Protein AF-A0A961WF59-F1 (afdb_monomer_lite)

Radius of gyration: 34.44 Å; chains: 1; bounding box: 57×63×125 Å

pLDDT: mean 72.58, std 18.75, range [38.38, 97.31]

Sequence (242 aa):
MARAVLQHRRPWLDIMLGLGAYVLVGSALLTAIASVTEYSADSAMRVVDRFDRVGTDEAAVLSEIPRAFRGMESDDVAVPAGVESSAFEHARSAPMMVGRLTAEQITELKDEVSERVVTDDASPWHAGERKTYKTMCVRLCDGAYFPISFGTSREHFAKDEAVCAARCASPARLFVFPNPGGTPDLMRDRSGHAYLALPTAYQFRKGSVAGCSCQAQPWESASRDRHRLYALEESAAAGRPV

Secondary structure (DSSP, 8-state):
------SS--HHHHHHHHHHHHHHHHHHHHHHHHHHHHHHHHHHHHHHHHHTT--S-HHHHHHHS-GGGTT--TT-----S---THHHHTTSSS--------HHHHHHHHHHHHHHHTTSSSS-TT-SSS-EEEEEEEETTT--EEEEEEEE-GGGHHHHHHHHHHHBSS-EEEEEEEETT--GGG-EETT--BGGGSTTTTGGGT-PPTT--BPPPTTSHHHHHHHHHHHHHHHHHTT---

Foldseek 3Di:
DDDDPPDPPPPPVVVVVVVVVVVVVVVVVVVVVVVVVVVVVVVVVVVVVVVVPPDPDPVVVVVPPPPVPPDPDPPPPPDDPDDDCPVVVVVVPPPPVPDPQDPVSVVVVVVVVCVVVVVVPPQQPPPDDDFFKWKWKAFQPQRDIDTQDPGHDPVCQVVSQVVSCVFWPGDIFIWMDTPPPDDLQQTAGRVGHGSVPRPNHPRVVVHDDPSGDGHDDCPDPVNVVVVVVVVVVVCVVVVHDD

Structure (mmCIF, N/CA/C/O backbone):
data_AF-A0A961WF59-F1
#
_entry.id   AF-A0A961WF59-F1
#
loop_
_atom_site.group_PDB
_atom_site.id
_atom_site.type_symbol
_atom_site.label_atom_id
_atom_site.label_alt_id
_atom_site.label_comp_id
_atom_site.label_asym_id
_atom_site.label_entity_id
_atom_site.label_seq_id
_atom_site.pdbx_PDB_ins_code
_atom_site.Cartn_x
_atom_site.Cartn_y
_atom_site.Cartn_z
_atom_site.occupancy
_atom_site.B_iso_or_equiv
_atom_site.auth_seq_id
_atom_site.auth_comp_id
_atom_site.auth_asym_id
_atom_site.auth_atom_id
_atom_site.pdbx_PDB_model_num
ATOM 1 N N . MET A 1 1 ? 34.563 -37.766 80.419 1.00 48.16 1 MET A N 1
ATOM 2 C CA . MET A 1 1 ? 35.078 -38.649 79.353 1.00 48.16 1 MET A CA 1
ATOM 3 C C . MET A 1 1 ? 34.022 -38.786 78.267 1.00 48.16 1 MET A C 1
ATOM 5 O O . MET A 1 1 ? 32.884 -39.082 78.590 1.00 48.16 1 MET A O 1
ATOM 9 N N . ALA A 1 2 ? 34.439 -38.530 77.023 1.00 53.00 2 ALA A N 1
ATOM 10 C CA . ALA A 1 2 ? 33.852 -38.968 75.754 1.00 53.00 2 ALA A CA 1
ATOM 11 C C . ALA A 1 2 ? 32.351 -38.726 75.494 1.00 53.00 2 ALA A C 1
ATOM 13 O O . ALA A 1 2 ? 31.525 -39.593 75.759 1.00 53.00 2 ALA A O 1
ATOM 14 N N . ARG A 1 3 ? 32.026 -37.616 74.818 1.00 52.81 3 ARG A N 1
ATOM 15 C CA . ARG A 1 3 ? 31.111 -37.582 73.655 1.00 52.81 3 ARG A CA 1
ATOM 16 C C . ARG A 1 3 ? 31.053 -36.164 73.076 1.00 52.81 3 ARG A C 1
ATOM 18 O O . ARG A 1 3 ? 31.126 -35.205 73.827 1.00 52.81 3 ARG A O 1
ATOM 25 N N . ALA A 1 4 ? 30.888 -36.086 71.754 1.00 51.84 4 ALA A N 1
ATOM 26 C CA . ALA A 1 4 ? 30.662 -34.887 70.932 1.00 51.84 4 ALA A CA 1
ATOM 27 C C . ALA A 1 4 ? 31.899 -34.165 70.345 1.00 51.84 4 ALA A C 1
ATOM 29 O O . ALA A 1 4 ? 32.115 -32.986 70.584 1.00 51.84 4 ALA A O 1
ATOM 30 N N . VAL A 1 5 ? 32.668 -34.850 69.482 1.00 56.88 5 VAL A N 1
ATOM 31 C CA . VAL A 1 5 ? 33.578 -34.192 68.507 1.00 56.88 5 VAL A CA 1
ATOM 32 C C . VAL A 1 5 ? 33.423 -34.802 67.099 1.00 56.88 5 VAL A C 1
ATOM 34 O O . VAL A 1 5 ? 34.398 -35.057 66.407 1.00 56.88 5 VAL A O 1
ATOM 37 N N . LEU A 1 6 ? 32.199 -35.098 66.643 1.00 55.28 6 LEU A N 1
ATOM 38 C CA . LEU A 1 6 ? 31.981 -35.683 65.303 1.00 55.28 6 LEU A CA 1
ATOM 39 C C . LEU A 1 6 ? 30.707 -35.167 64.613 1.00 55.28 6 LEU A C 1
ATOM 41 O O . LEU A 1 6 ? 29.858 -35.963 64.226 1.00 55.28 6 LEU A O 1
ATOM 45 N N . GLN A 1 7 ? 30.548 -33.848 64.437 1.00 58.06 7 GLN A N 1
ATOM 46 C CA . GLN A 1 7 ? 29.356 -33.314 63.747 1.00 58.06 7 GLN A CA 1
ATOM 47 C C . GLN A 1 7 ? 29.577 -32.223 62.684 1.00 58.06 7 GLN A C 1
ATOM 49 O O . GLN A 1 7 ? 28.597 -31.723 62.151 1.00 58.06 7 GLN A O 1
ATOM 54 N N . HIS A 1 8 ? 30.813 -31.911 62.264 1.00 52.34 8 HIS A N 1
ATOM 55 C CA . HIS A 1 8 ? 31.038 -30.835 61.272 1.00 52.34 8 HIS A CA 1
ATOM 56 C C . HIS A 1 8 ? 31.836 -31.187 60.001 1.00 52.34 8 HIS A C 1
ATOM 58 O O . HIS A 1 8 ? 32.290 -30.293 59.295 1.00 52.34 8 HIS A O 1
ATOM 64 N N . ARG A 1 9 ? 31.970 -32.465 59.620 1.00 54.97 9 ARG A N 1
ATOM 65 C CA . ARG A 1 9 ? 32.707 -32.864 58.395 1.00 54.97 9 ARG A CA 1
ATOM 66 C C . ARG A 1 9 ? 31.834 -33.380 57.242 1.00 54.97 9 ARG A C 1
ATOM 68 O O . ARG A 1 9 ? 32.168 -34.400 56.650 1.00 54.97 9 ARG A O 1
ATOM 75 N N . ARG A 1 10 ? 30.719 -32.718 56.913 1.00 57.34 10 ARG A N 1
ATOM 76 C CA . ARG A 1 10 ? 29.869 -33.121 55.768 1.00 57.34 10 ARG A CA 1
ATOM 77 C C . ARG A 1 10 ? 29.393 -32.052 54.757 1.00 57.34 10 ARG A C 1
ATOM 79 O O . ARG A 1 10 ? 28.626 -32.444 53.900 1.00 57.34 10 ARG A O 1
ATOM 86 N N . PRO A 1 11 ? 29.833 -30.774 54.723 1.00 56.69 11 PRO A N 1
ATOM 87 C CA . PRO A 1 11 ? 29.337 -29.866 53.674 1.00 56.69 11 PRO A CA 1
ATOM 88 C C . PRO A 1 11 ? 30.131 -29.904 52.351 1.00 56.69 11 PRO A C 1
ATOM 90 O O . PRO A 1 11 ? 29.632 -29.453 51.330 1.00 56.69 11 PRO A O 1
ATOM 93 N N . TRP A 1 12 ? 31.361 -30.435 52.333 1.00 56.16 12 TRP A N 1
ATOM 94 C CA . TRP A 1 12 ? 32.230 -30.356 51.142 1.00 56.16 12 TRP A CA 1
ATOM 95 C C . TRP A 1 12 ? 32.007 -31.474 50.111 1.00 56.16 12 TRP A C 1
ATOM 97 O O . TRP A 1 12 ? 32.248 -31.260 48.926 1.00 56.16 12 TRP A O 1
ATOM 107 N N . LEU A 1 13 ? 31.527 -32.649 50.533 1.00 57.19 13 LEU A N 1
ATOM 108 C CA . LEU A 1 13 ? 31.244 -33.765 49.618 1.00 57.19 13 LEU A CA 1
ATOM 109 C C . LEU A 1 13 ? 29.988 -33.515 48.771 1.00 57.19 13 LEU A C 1
ATOM 111 O O . LEU A 1 13 ? 29.995 -33.827 47.584 1.00 57.19 13 LEU A O 1
ATOM 115 N N . ASP A 1 14 ? 28.967 -32.871 49.338 1.00 57.31 14 ASP A N 1
ATOM 116 C CA . ASP A 1 14 ? 27.725 -32.563 48.617 1.00 57.31 14 ASP A CA 1
ATOM 117 C C . ASP A 1 14 ? 27.931 -31.461 47.559 1.00 57.31 14 ASP A C 1
ATOM 119 O O . ASP A 1 14 ? 27.364 -31.525 46.469 1.00 57.31 14 ASP A O 1
ATOM 123 N N . ILE A 1 15 ? 28.824 -30.497 47.821 1.00 60.03 15 ILE A N 1
ATOM 124 C CA . ILE A 1 15 ? 29.196 -29.454 46.849 1.00 60.03 15 ILE A CA 1
ATOM 125 C C . ILE A 1 15 ? 30.019 -30.044 45.689 1.00 60.03 15 ILE A C 1
ATOM 127 O O . ILE A 1 15 ? 29.808 -29.678 44.532 1.00 60.03 15 ILE A O 1
ATOM 131 N N . MET A 1 16 ? 30.915 -30.999 45.967 1.00 57.72 16 MET A N 1
ATOM 132 C CA . MET A 1 16 ? 31.712 -31.662 44.924 1.00 57.72 16 MET A CA 1
ATOM 133 C C . MET A 1 16 ? 30.879 -32.610 44.049 1.00 57.72 16 MET A C 1
ATOM 135 O O . MET A 1 16 ? 31.136 -32.718 42.850 1.00 57.72 16 MET A O 1
ATOM 139 N N . LEU A 1 17 ? 29.839 -33.242 44.601 1.00 58.72 17 LEU A N 1
ATOM 140 C CA . LEU A 1 17 ? 28.903 -34.066 43.827 1.00 58.72 17 LEU A CA 1
ATOM 141 C C . LEU A 1 17 ? 27.988 -33.223 42.919 1.00 58.72 17 LEU A C 1
ATOM 143 O O . LEU A 1 17 ? 27.708 -33.629 41.791 1.00 58.72 17 LEU A O 1
ATOM 147 N N . GLY A 1 18 ? 27.581 -32.025 43.355 1.00 55.44 18 GLY A N 1
ATOM 148 C CA . GLY A 1 18 ? 26.753 -31.116 42.551 1.00 55.44 18 GLY A CA 1
ATOM 149 C C . GLY A 1 18 ? 27.461 -30.552 41.310 1.00 55.44 18 GLY A C 1
ATOM 150 O O . GLY A 1 18 ? 26.855 -30.457 40.242 1.00 55.44 18 GLY A O 1
ATOM 151 N N . LEU A 1 19 ? 28.757 -30.234 41.416 1.00 58.78 19 LEU A N 1
ATOM 152 C CA . LEU A 1 19 ? 29.551 -29.742 40.280 1.00 58.78 19 LEU A CA 1
ATOM 153 C C . LEU A 1 19 ? 29.836 -30.838 39.240 1.00 58.78 19 LEU A C 1
ATOM 155 O O . LEU A 1 19 ? 29.798 -30.563 38.041 1.00 58.78 19 LEU A O 1
ATOM 159 N N . GLY A 1 20 ? 30.045 -32.088 39.671 1.00 56.91 20 GLY A N 1
ATOM 160 C CA . GLY A 1 20 ? 30.229 -33.224 38.758 1.00 56.91 20 GLY A CA 1
ATOM 161 C C . GLY A 1 20 ? 29.002 -33.502 37.879 1.00 56.91 20 GLY A C 1
ATOM 162 O O . GLY A 1 20 ? 29.143 -33.794 36.692 1.00 56.91 20 GLY A O 1
ATOM 163 N N . ALA A 1 21 ? 27.793 -33.337 38.426 1.00 57.69 21 ALA A N 1
ATOM 164 C CA . ALA A 1 21 ? 26.551 -33.499 37.668 1.00 57.69 21 ALA A CA 1
ATOM 165 C C . ALA A 1 21 ? 26.354 -32.398 36.607 1.00 57.69 21 ALA A C 1
ATOM 167 O O . ALA A 1 21 ? 25.911 -32.689 35.496 1.00 57.69 21 ALA A O 1
ATOM 168 N N . TYR A 1 22 ? 26.737 -31.151 36.904 1.00 53.22 22 TYR A N 1
ATOM 169 C CA . TYR A 1 22 ? 26.623 -30.033 35.956 1.00 53.22 22 TYR A CA 1
ATOM 170 C C . TYR A 1 22 ? 27.544 -30.189 34.734 1.00 53.22 22 TYR A C 1
ATOM 172 O O . TYR A 1 22 ? 27.141 -29.869 33.615 1.00 53.22 22 TYR A O 1
ATOM 180 N N . VAL A 1 23 ? 28.750 -30.740 34.920 1.00 59.72 23 VAL A N 1
ATOM 181 C CA . VAL A 1 23 ? 29.690 -31.015 33.817 1.00 59.72 23 VAL A CA 1
ATOM 182 C C . VAL A 1 23 ? 29.177 -32.141 32.907 1.00 59.72 23 VAL A C 1
ATOM 184 O O . VAL A 1 23 ? 29.307 -32.052 31.685 1.00 59.72 23 VAL A O 1
ATOM 187 N N . LEU A 1 24 ? 28.532 -33.169 33.469 1.00 57.59 24 LEU A N 1
ATOM 188 C CA . LEU A 1 24 ? 27.977 -34.280 32.686 1.00 57.59 24 LEU A CA 1
ATOM 189 C C . LEU A 1 24 ? 26.743 -33.871 31.865 1.00 57.59 24 LEU A C 1
ATOM 191 O O . LEU A 1 24 ? 26.632 -34.261 30.703 1.00 57.59 24 LEU A O 1
ATOM 195 N N . VAL A 1 25 ? 25.852 -33.038 32.415 1.00 60.25 25 VAL A N 1
ATOM 196 C CA . VAL A 1 25 ? 24.680 -32.530 31.675 1.00 60.25 25 VAL A CA 1
ATOM 197 C C . VAL A 1 25 ? 25.094 -31.529 30.586 1.00 60.25 25 VAL A C 1
ATOM 199 O O . VAL A 1 25 ? 24.549 -31.566 29.483 1.00 60.25 25 VAL A O 1
ATOM 202 N N . GLY A 1 26 ? 26.105 -30.688 30.844 1.00 61.56 26 GLY A N 1
ATOM 203 C CA . GLY A 1 26 ? 26.644 -29.753 29.848 1.00 61.56 26 GLY A CA 1
ATOM 204 C C . GLY A 1 26 ? 27.285 -30.448 28.640 1.00 61.56 26 GLY A C 1
ATOM 205 O O . GLY A 1 26 ? 27.057 -30.034 27.504 1.00 61.56 26 GLY A O 1
ATOM 206 N N . SER A 1 27 ? 28.022 -31.542 28.864 1.00 62.41 27 SER A N 1
ATOM 207 C CA . SER A 1 27 ? 28.623 -32.344 27.786 1.00 62.41 27 SER A CA 1
ATOM 208 C C . SER A 1 27 ? 27.565 -33.034 26.912 1.00 62.41 27 SER A C 1
ATOM 210 O O . SER A 1 27 ? 27.651 -33.005 25.682 1.00 62.41 27 SER A O 1
ATOM 212 N N . ALA A 1 28 ? 26.505 -33.578 27.520 1.00 59.25 28 ALA A N 1
ATOM 213 C CA . ALA A 1 28 ? 25.407 -34.203 26.780 1.00 59.25 28 ALA A CA 1
ATOM 214 C C . ALA A 1 28 ? 24.633 -33.194 25.911 1.00 59.25 28 ALA A C 1
ATOM 216 O O . ALA A 1 28 ? 24.286 -33.506 24.772 1.00 59.25 28 ALA A O 1
ATOM 217 N N . LEU A 1 29 ? 24.416 -31.968 26.406 1.00 60.91 29 LEU A N 1
ATOM 218 C CA . LEU A 1 29 ? 23.745 -30.910 25.647 1.00 60.91 29 LEU A CA 1
ATOM 219 C C . LEU A 1 29 ? 24.611 -30.395 24.486 1.00 60.91 29 LEU A C 1
ATOM 221 O O . LEU A 1 29 ? 24.098 -30.187 23.390 1.00 60.91 29 LEU A O 1
ATOM 225 N N . LEU A 1 30 ? 25.926 -30.255 24.685 1.00 59.12 30 LEU A N 1
ATOM 226 C CA . LEU A 1 30 ? 26.861 -29.888 23.613 1.00 59.12 30 LEU A CA 1
ATOM 227 C C . LEU A 1 30 ? 26.952 -30.971 22.526 1.00 59.12 30 LEU A C 1
ATOM 229 O O . LEU A 1 30 ? 26.978 -30.639 21.343 1.00 59.12 30 LEU A O 1
ATOM 233 N N . THR A 1 31 ? 26.913 -32.252 22.902 1.00 60.41 31 THR A N 1
ATOM 234 C CA . THR A 1 31 ? 26.913 -33.369 21.937 1.00 60.41 31 THR A CA 1
ATOM 235 C C . THR A 1 31 ? 25.589 -33.448 21.160 1.00 60.41 31 THR A C 1
ATOM 237 O O . THR A 1 31 ? 25.588 -33.746 19.969 1.00 60.41 31 THR A O 1
ATOM 240 N N . ALA A 1 32 ? 24.459 -33.117 21.798 1.00 56.47 32 ALA A N 1
ATOM 241 C CA . ALA A 1 32 ? 23.153 -33.045 21.138 1.00 56.47 32 ALA A CA 1
ATOM 242 C C . ALA A 1 32 ? 23.015 -31.831 20.198 1.00 56.47 32 ALA A C 1
ATOM 244 O O . ALA A 1 32 ? 22.360 -31.927 19.166 1.00 56.47 32 ALA A O 1
ATOM 245 N N . ILE A 1 33 ? 23.637 -30.692 20.517 1.00 57.53 33 ILE A N 1
ATOM 246 C CA . ILE A 1 33 ? 23.652 -29.527 19.617 1.00 57.53 33 ILE A CA 1
ATOM 247 C C . ILE A 1 33 ? 24.562 -29.794 18.404 1.00 57.53 33 ILE A C 1
ATOM 249 O O . ILE A 1 33 ? 24.186 -29.440 17.287 1.00 57.53 33 ILE A O 1
ATOM 253 N N . ALA A 1 34 ? 25.700 -30.478 18.589 1.00 56.56 34 ALA A N 1
ATOM 254 C CA . ALA A 1 34 ? 26.594 -30.855 17.489 1.00 56.56 34 ALA A CA 1
ATOM 255 C C . ALA A 1 34 ? 25.919 -31.795 16.467 1.00 56.56 34 ALA A C 1
ATOM 257 O O . ALA A 1 34 ? 26.035 -31.571 15.260 1.00 56.56 34 ALA A O 1
ATOM 258 N N . SER A 1 35 ? 25.126 -32.773 16.926 1.00 56.22 35 SER A N 1
ATOM 259 C CA . SER A 1 35 ? 24.412 -33.691 16.024 1.00 56.22 35 SER A CA 1
ATOM 260 C C . SER A 1 35 ? 23.276 -33.021 15.238 1.00 56.22 35 SER A C 1
ATOM 262 O O . SER A 1 35 ? 22.999 -33.421 14.108 1.00 56.22 35 SER A O 1
ATOM 264 N N . VAL A 1 36 ? 22.655 -31.961 15.771 1.00 53.34 36 VAL A N 1
ATOM 265 C CA . VAL A 1 36 ? 21.640 -31.175 15.042 1.00 53.34 36 VAL A CA 1
ATOM 266 C C . VAL A 1 36 ? 22.281 -30.280 13.971 1.00 53.34 36 VAL A C 1
ATOM 268 O O . VAL A 1 36 ? 21.692 -30.091 12.906 1.00 53.34 36 VAL A O 1
ATOM 271 N N . THR A 1 37 ? 23.501 -29.773 14.190 1.00 51.22 37 THR A N 1
ATOM 272 C CA . THR A 1 37 ? 24.227 -29.000 13.164 1.00 51.22 37 THR A CA 1
ATOM 273 C C . THR A 1 37 ? 24.809 -29.872 12.047 1.00 51.22 37 THR A C 1
ATOM 275 O O . THR A 1 37 ? 24.770 -29.461 10.888 1.00 51.22 37 THR A O 1
ATOM 278 N N . GLU A 1 38 ? 25.265 -31.094 12.345 1.00 50.53 38 GLU A N 1
ATOM 279 C CA . GLU A 1 38 ? 25.746 -32.040 11.321 1.00 50.53 38 GLU A CA 1
ATOM 280 C C . GLU A 1 38 ? 24.606 -32.646 10.482 1.00 50.53 38 GLU A C 1
ATOM 282 O O . GLU A 1 38 ? 24.792 -32.898 9.291 1.00 50.53 38 GLU A O 1
ATOM 287 N N . TYR A 1 39 ? 23.392 -32.774 11.034 1.00 44.34 39 TYR A N 1
ATOM 288 C CA . TYR A 1 39 ? 22.209 -33.230 10.285 1.00 44.34 39 TYR A CA 1
ATOM 289 C C . TYR A 1 39 ? 2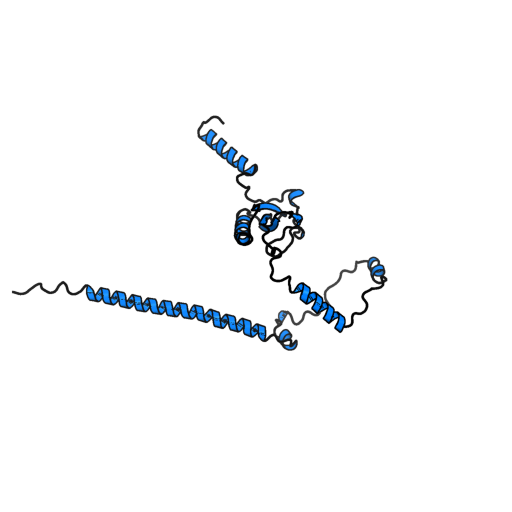1.781 -32.262 9.159 1.00 44.34 39 TYR A C 1
ATOM 291 O O . TYR A 1 39 ? 21.202 -32.677 8.150 1.00 44.34 39 TYR A O 1
ATOM 299 N N . SER A 1 40 ? 22.095 -30.970 9.300 1.00 51.19 40 SER A N 1
ATOM 300 C CA . SER A 1 40 ? 21.767 -29.933 8.312 1.00 51.19 40 SER A CA 1
ATOM 301 C C . SER A 1 40 ? 22.717 -29.940 7.104 1.00 51.19 40 SER A C 1
ATOM 303 O O . SER A 1 40 ? 22.279 -29.760 5.967 1.00 51.19 40 SER A O 1
ATOM 305 N N . ALA A 1 41 ? 24.007 -30.225 7.314 1.00 48.91 41 ALA A N 1
ATOM 306 C CA . ALA A 1 41 ? 25.002 -30.210 6.239 1.00 48.91 41 ALA A CA 1
ATOM 307 C C . ALA A 1 41 ? 24.865 -31.413 5.281 1.00 48.91 41 ALA A C 1
ATOM 309 O O . ALA A 1 41 ? 24.924 -31.241 4.063 1.00 48.91 41 ALA A O 1
ATOM 310 N N . ASP A 1 42 ? 24.601 -32.613 5.810 1.00 48.75 42 ASP A N 1
ATOM 311 C CA . ASP A 1 42 ? 24.479 -33.841 5.002 1.00 48.75 42 ASP A CA 1
ATOM 312 C C . ASP A 1 42 ? 23.135 -33.919 4.237 1.00 48.75 42 ASP A C 1
ATOM 314 O O . ASP A 1 42 ? 23.021 -34.543 3.179 1.00 48.75 42 ASP A O 1
ATOM 318 N N . SER A 1 43 ? 22.105 -33.215 4.723 1.00 51.47 43 SER A N 1
ATOM 319 C CA . SER A 1 43 ? 20.822 -33.073 4.017 1.00 51.47 43 SER A CA 1
ATOM 320 C C . SER A 1 43 ? 20.885 -32.022 2.902 1.00 51.47 43 SER A C 1
ATOM 322 O O . SER A 1 43 ? 20.311 -32.227 1.833 1.00 51.47 43 SER A O 1
ATOM 324 N N . ALA A 1 44 ? 21.621 -30.923 3.108 1.00 48.19 44 ALA A N 1
ATOM 325 C CA . ALA A 1 44 ? 21.801 -29.882 2.097 1.00 48.19 44 ALA A CA 1
ATOM 326 C C . ALA A 1 44 ? 22.662 -30.363 0.914 1.00 48.19 44 ALA A C 1
ATOM 328 O O . ALA A 1 44 ? 22.295 -30.133 -0.238 1.00 48.19 44 ALA A O 1
ATOM 329 N N . MET A 1 45 ? 23.747 -31.109 1.165 1.00 47.16 45 MET A N 1
ATOM 330 C CA . MET A 1 45 ? 24.588 -31.653 0.088 1.00 47.16 45 MET A CA 1
ATOM 331 C C . MET A 1 45 ? 23.876 -32.717 -0.761 1.00 47.16 45 MET A C 1
ATOM 333 O O . MET A 1 45 ? 24.104 -32.767 -1.965 1.00 47.16 45 MET A O 1
ATOM 337 N N . ARG A 1 46 ? 22.966 -33.523 -0.192 1.00 54.06 46 ARG A N 1
ATOM 338 C CA . ARG A 1 46 ? 22.186 -34.509 -0.969 1.00 54.06 46 ARG A CA 1
ATOM 339 C C . ARG A 1 46 ? 21.146 -33.881 -1.902 1.00 54.06 46 ARG A C 1
ATOM 341 O O . ARG A 1 46 ? 20.811 -34.488 -2.916 1.00 54.06 46 ARG A O 1
ATOM 348 N N . VAL A 1 47 ? 20.633 -32.692 -1.579 1.00 48.72 47 VAL A N 1
ATOM 349 C CA . VAL A 1 47 ? 19.699 -31.955 -2.450 1.00 48.72 47 VAL A CA 1
ATOM 350 C C . VAL A 1 47 ? 20.448 -31.276 -3.598 1.00 48.72 47 VAL A C 1
ATOM 352 O O . VAL A 1 47 ? 19.977 -31.327 -4.731 1.00 48.72 47 VAL A O 1
ATOM 355 N N . VAL A 1 48 ? 21.639 -30.727 -3.338 1.00 53.88 48 VAL A N 1
ATOM 356 C CA . VAL A 1 48 ? 22.487 -30.113 -4.377 1.00 53.88 48 VAL A CA 1
ATOM 357 C C . VAL A 1 48 ? 23.072 -31.176 -5.323 1.00 53.88 48 VAL A C 1
ATOM 359 O O . VAL A 1 48 ? 22.926 -31.047 -6.533 1.00 53.88 48 VAL A O 1
ATOM 362 N N . ASP A 1 49 ? 23.577 -32.305 -4.805 1.00 50.03 49 ASP A N 1
ATOM 363 C CA . ASP A 1 49 ? 24.104 -33.428 -5.616 1.00 50.03 49 ASP A CA 1
ATOM 364 C C . ASP A 1 49 ? 23.006 -34.176 -6.413 1.00 50.03 49 ASP A C 1
ATOM 366 O O . ASP A 1 49 ? 23.283 -34.904 -7.371 1.00 50.03 49 ASP A O 1
ATOM 370 N N . ARG A 1 50 ? 21.727 -34.001 -6.040 1.00 45.78 50 ARG A N 1
ATOM 371 C CA . ARG A 1 50 ? 20.570 -34.464 -6.827 1.00 45.78 50 ARG A CA 1
ATOM 372 C C . ARG A 1 50 ? 20.209 -33.496 -7.953 1.00 45.78 50 ARG A C 1
ATOM 374 O O . ARG A 1 50 ? 19.726 -33.953 -8.982 1.00 45.78 50 ARG A O 1
ATOM 381 N N . PHE A 1 51 ? 20.458 -32.202 -7.777 1.00 38.38 51 PHE A N 1
ATOM 382 C CA . PHE A 1 51 ? 20.214 -31.195 -8.808 1.00 38.38 51 PHE A CA 1
ATOM 383 C C . PHE A 1 51 ? 21.305 -31.222 -9.891 1.00 38.38 51 PHE A C 1
ATOM 385 O O . PHE A 1 51 ? 20.978 -31.171 -11.072 1.00 38.38 51 PHE A O 1
ATOM 392 N N . ASP A 1 52 ? 22.569 -31.449 -9.514 1.00 49.28 52 ASP A N 1
ATOM 393 C CA . ASP A 1 52 ? 23.693 -31.554 -10.464 1.00 49.28 52 ASP A CA 1
ATOM 394 C C . ASP A 1 52 ? 23.674 -32.835 -11.324 1.00 49.28 52 ASP A C 1
ATOM 396 O O . ASP A 1 52 ? 24.318 -32.892 -12.371 1.00 49.28 52 ASP A O 1
ATOM 400 N N . ARG A 1 53 ? 22.916 -33.872 -10.929 1.00 50.94 53 ARG A N 1
ATOM 401 C CA . ARG A 1 53 ? 22.738 -35.101 -11.733 1.00 50.94 53 ARG A CA 1
ATOM 402 C C . ARG A 1 53 ? 21.568 -35.063 -12.711 1.00 50.94 53 ARG A C 1
ATOM 404 O O . ARG A 1 53 ? 21.426 -36.015 -13.478 1.00 50.94 53 ARG A O 1
ATOM 411 N N . VAL A 1 54 ? 20.770 -33.994 -12.754 1.00 50.22 54 VAL A N 1
ATOM 412 C CA . VAL A 1 54 ? 19.810 -33.790 -13.853 1.00 50.22 54 VAL A CA 1
ATOM 413 C C . VAL A 1 54 ? 20.575 -33.233 -15.055 1.00 50.22 54 VAL A C 1
ATOM 415 O O . VAL A 1 54 ? 20.403 -32.098 -15.488 1.00 50.22 54 VAL A O 1
ATOM 418 N N . GLY A 1 55 ? 21.485 -34.062 -15.569 1.00 46.53 55 GLY A N 1
ATOM 419 C CA . GLY A 1 55 ? 22.001 -33.930 -16.918 1.00 46.53 55 GLY A CA 1
ATOM 420 C C . GLY A 1 55 ? 20.858 -34.122 -17.911 1.00 46.53 55 GLY A C 1
ATOM 421 O O . GLY A 1 55 ? 19.859 -34.776 -17.613 1.00 46.53 55 GLY A O 1
ATOM 422 N N . THR A 1 56 ? 21.016 -33.525 -19.085 1.00 53.25 56 THR A N 1
ATOM 423 C CA . THR A 1 56 ? 20.074 -33.415 -20.209 1.00 53.25 56 THR A CA 1
ATOM 424 C C . THR A 1 56 ? 19.731 -34.751 -20.892 1.00 53.25 56 THR A C 1
ATOM 426 O O . THR A 1 56 ? 19.683 -34.833 -22.117 1.00 53.25 56 THR A O 1
ATOM 429 N N . ASP A 1 57 ? 19.500 -35.811 -20.118 1.00 52.28 57 ASP A N 1
ATOM 430 C CA . ASP A 1 57 ? 19.072 -37.120 -20.599 1.00 52.28 57 ASP A CA 1
ATOM 431 C C . ASP A 1 57 ? 17.545 -37.248 -20.455 1.00 52.28 57 ASP A C 1
ATOM 433 O O . ASP A 1 57 ? 17.009 -37.436 -19.357 1.00 52.28 57 ASP A O 1
ATOM 437 N N . GLU A 1 58 ? 16.826 -37.115 -21.575 1.00 57.88 58 GLU A N 1
ATOM 438 C CA . GLU A 1 58 ? 15.359 -37.225 -21.626 1.00 57.88 58 GLU A CA 1
ATOM 439 C C . GLU A 1 58 ? 14.838 -38.531 -21.003 1.00 57.88 58 GLU A C 1
ATOM 441 O O . GLU A 1 58 ? 13.738 -38.562 -20.444 1.00 57.88 58 GLU A O 1
ATOM 446 N N . ALA A 1 59 ? 15.628 -39.610 -21.033 1.00 59.00 59 ALA A N 1
ATOM 447 C CA . ALA A 1 59 ? 15.222 -40.897 -20.480 1.00 59.00 59 ALA A CA 1
ATOM 448 C C . ALA A 1 59 ? 15.106 -40.874 -18.944 1.00 59.00 59 ALA A C 1
ATOM 450 O O . ALA A 1 59 ? 14.238 -41.550 -18.384 1.00 59.00 59 ALA A O 1
ATOM 451 N N . ALA A 1 60 ? 15.930 -40.074 -18.258 1.00 57.66 60 ALA A N 1
ATOM 452 C CA . ALA A 1 60 ? 15.918 -39.970 -16.800 1.00 57.66 60 ALA A CA 1
ATOM 453 C C . ALA A 1 60 ? 14.695 -39.184 -16.301 1.00 57.66 60 ALA A C 1
ATOM 455 O O . ALA A 1 60 ? 14.014 -39.619 -15.368 1.00 57.66 60 ALA A O 1
ATOM 456 N N . VAL A 1 61 ? 14.344 -38.090 -16.986 1.00 58.91 61 VAL A N 1
ATOM 457 C CA . VAL A 1 61 ? 13.159 -37.267 -16.683 1.00 58.91 61 VAL A CA 1
ATOM 458 C C . VAL A 1 61 ? 11.870 -38.080 -16.827 1.00 58.91 61 VAL A C 1
ATOM 460 O O . VAL A 1 61 ? 10.997 -38.021 -15.962 1.00 58.91 61 VAL A O 1
ATOM 463 N N . LEU A 1 62 ? 11.768 -38.919 -17.863 1.00 61.06 62 LEU A N 1
ATOM 464 C CA . LEU A 1 62 ? 10.602 -39.782 -18.090 1.00 61.06 62 LEU A CA 1
ATOM 465 C C . LEU A 1 62 ? 10.445 -40.897 -17.043 1.00 61.06 62 LEU A C 1
ATOM 467 O O . LEU A 1 62 ? 9.375 -41.507 -16.955 1.00 61.06 62 LEU A O 1
ATOM 471 N N . SER A 1 63 ? 11.485 -41.198 -16.266 1.00 65.12 63 SER A N 1
ATOM 472 C CA . SER A 1 63 ? 11.437 -42.230 -15.225 1.00 65.12 63 SER A CA 1
ATOM 473 C C . SER A 1 63 ? 10.916 -41.708 -13.879 1.00 65.12 63 SER A C 1
ATOM 475 O O . SER A 1 63 ? 10.347 -42.484 -13.113 1.00 65.12 63 SER A O 1
ATOM 477 N N . GLU A 1 64 ? 11.013 -40.394 -13.650 1.00 56.88 64 GLU A N 1
ATOM 478 C CA . GLU A 1 64 ? 10.607 -39.704 -12.415 1.00 56.88 64 GLU A CA 1
ATOM 479 C C . GLU A 1 64 ? 9.186 -39.106 -12.483 1.00 56.88 64 GLU A C 1
ATOM 481 O O . GLU A 1 64 ? 8.657 -38.630 -11.477 1.00 56.88 64 GLU A O 1
ATOM 486 N N . ILE A 1 65 ? 8.517 -39.156 -13.644 1.00 61.97 65 ILE A N 1
ATOM 487 C CA . ILE A 1 65 ? 7.101 -38.775 -13.753 1.00 61.97 65 ILE A CA 1
ATOM 488 C C . ILE A 1 65 ? 6.261 -39.779 -12.942 1.00 61.97 65 ILE A C 1
ATOM 490 O O . ILE A 1 65 ? 6.282 -40.980 -13.247 1.00 61.97 65 ILE A O 1
ATOM 494 N N . PRO A 1 66 ? 5.475 -39.331 -11.941 1.00 56.47 66 PRO A N 1
ATOM 495 C CA . PRO A 1 66 ? 4.597 -40.210 -11.181 1.00 56.47 66 PRO A CA 1
ATOM 496 C C . PRO A 1 66 ? 3.700 -41.011 -12.128 1.00 56.47 66 PRO A C 1
ATOM 498 O O . PRO A 1 66 ? 3.068 -40.433 -13.011 1.00 56.47 66 PRO A O 1
ATOM 501 N N . ARG A 1 67 ? 3.594 -42.335 -11.934 1.00 60.25 67 ARG A N 1
ATOM 502 C CA . ARG A 1 67 ? 2.781 -43.231 -12.789 1.00 60.25 67 ARG A CA 1
ATOM 503 C C . ARG A 1 67 ? 1.351 -42.732 -13.035 1.00 60.25 67 ARG A C 1
ATOM 505 O O . ARG A 1 67 ? 0.789 -43.055 -14.070 1.00 60.25 67 ARG A O 1
ATOM 512 N N . ALA A 1 68 ? 0.798 -41.933 -12.122 1.00 56.66 68 ALA A N 1
ATOM 513 C CA . ALA A 1 68 ? -0.512 -41.300 -12.261 1.00 56.66 68 ALA A CA 1
ATOM 514 C C . ALA A 1 68 ? -0.640 -40.365 -13.484 1.00 56.66 68 ALA A C 1
ATOM 516 O O . ALA A 1 68 ? -1.750 -40.150 -13.951 1.00 56.66 68 ALA A O 1
ATOM 517 N N . PHE A 1 69 ? 0.469 -39.839 -14.013 1.00 50.69 69 PHE A N 1
ATOM 518 C CA . PHE A 1 69 ? 0.496 -38.958 -15.188 1.00 50.69 69 PHE A CA 1
ATOM 519 C C . PHE A 1 69 ? 0.901 -39.666 -16.488 1.00 50.69 69 PHE A C 1
ATOM 521 O O . PHE A 1 69 ? 0.813 -39.077 -17.565 1.00 50.69 69 PHE A O 1
ATOM 528 N N . ARG A 1 70 ? 1.322 -40.937 -16.430 1.00 56.09 70 ARG A N 1
ATOM 529 C CA . ARG A 1 70 ? 1.663 -41.715 -17.627 1.00 56.09 70 ARG A CA 1
ATOM 530 C C . ARG A 1 70 ? 0.387 -42.355 -18.181 1.00 56.09 70 ARG A C 1
ATOM 532 O O . ARG A 1 70 ? 0.082 -43.497 -17.857 1.00 56.09 70 ARG A O 1
ATOM 539 N N . GLY A 1 71 ? -0.361 -41.596 -18.981 1.00 49.12 71 GLY A N 1
ATOM 540 C CA . GLY A 1 71 ? -1.575 -42.086 -19.648 1.00 49.12 71 GLY A CA 1
ATOM 541 C C . GLY A 1 71 ? -2.637 -41.040 -19.993 1.00 49.12 71 GLY A C 1
ATOM 542 O O . GLY A 1 71 ? -3.758 -41.426 -20.297 1.00 49.12 71 GLY A O 1
ATOM 543 N N . MET A 1 72 ? -2.328 -39.740 -19.939 1.00 40.16 72 MET A N 1
ATOM 544 C CA . MET A 1 72 ? -3.243 -38.710 -20.436 1.00 40.16 72 MET A CA 1
ATOM 545 C C . MET A 1 72 ? -2.961 -38.480 -21.927 1.00 40.16 72 MET A C 1
ATOM 547 O O . MET A 1 72 ? -2.158 -37.628 -22.301 1.00 40.16 72 MET A O 1
ATOM 551 N N . GLU A 1 73 ? -3.550 -39.339 -22.758 1.00 45.47 73 GLU A N 1
ATOM 552 C CA . GLU A 1 73 ? -3.603 -39.185 -24.214 1.00 45.47 73 GLU A CA 1
ATOM 553 C C . GLU A 1 73 ? -4.395 -37.909 -24.554 1.00 45.47 73 GLU A C 1
ATOM 555 O O . GLU A 1 73 ? -5.383 -37.578 -23.897 1.00 45.47 73 GLU A O 1
ATOM 560 N N . SER A 1 74 ? -3.914 -37.136 -25.526 1.00 53.06 74 SER A N 1
ATOM 561 C CA . SER A 1 74 ? -4.321 -35.752 -25.806 1.00 53.06 74 SER A CA 1
ATOM 562 C C . SER A 1 74 ? -5.681 -35.583 -26.498 1.00 53.06 74 SER A C 1
ATOM 564 O O . SER A 1 74 ? -5.942 -34.511 -27.040 1.00 53.06 74 SER A O 1
ATOM 566 N N . ASP A 1 75 ? -6.549 -36.593 -26.492 1.00 50.03 75 ASP A N 1
ATOM 567 C CA . ASP A 1 75 ? -7.660 -36.654 -27.452 1.00 50.03 75 ASP A CA 1
ATOM 568 C C . ASP A 1 75 ? -9.047 -36.254 -26.914 1.00 50.03 75 ASP A C 1
ATOM 570 O O . ASP A 1 75 ? -9.984 -36.151 -27.701 1.00 50.03 75 ASP A O 1
ATOM 574 N N . ASP A 1 76 ? -9.200 -35.895 -25.632 1.00 46.12 76 ASP A N 1
ATOM 575 C CA . ASP A 1 76 ? -10.535 -35.620 -25.055 1.00 46.12 76 ASP A CA 1
ATOM 576 C C . ASP A 1 76 ? -10.853 -34.144 -24.728 1.00 46.12 76 ASP A C 1
ATOM 578 O O . ASP A 1 76 ? -11.851 -33.849 -24.061 1.00 46.12 76 ASP A O 1
ATOM 582 N N . VAL A 1 77 ? -10.084 -33.166 -25.225 1.00 48.75 77 VAL A N 1
ATOM 583 C CA . VAL A 1 77 ? -10.525 -31.756 -25.150 1.00 48.75 77 VAL A CA 1
ATOM 584 C C . VAL A 1 77 ? -11.536 -31.480 -26.264 1.00 48.75 77 VAL A C 1
ATOM 586 O O . VAL A 1 77 ? -11.198 -31.010 -27.350 1.00 48.75 77 VAL A O 1
ATOM 589 N N . ALA A 1 78 ? -12.808 -31.753 -25.978 1.00 49.69 78 ALA A N 1
ATOM 590 C CA . ALA A 1 78 ? -13.929 -31.340 -26.812 1.00 49.69 78 ALA A CA 1
ATOM 591 C C . ALA A 1 78 ? -13.997 -29.802 -26.891 1.00 49.69 78 ALA A C 1
ATOM 593 O O . ALA A 1 78 ? -14.506 -29.128 -25.994 1.00 49.69 78 ALA A O 1
ATOM 594 N N . VAL A 1 79 ? -13.478 -29.235 -27.982 1.00 53.09 79 VAL A N 1
ATOM 595 C CA . VAL A 1 79 ? -13.674 -27.825 -28.337 1.00 53.09 79 VAL A CA 1
ATOM 596 C C . VAL A 1 79 ? -15.138 -27.647 -28.764 1.00 53.09 79 VAL A C 1
ATOM 598 O O . VAL A 1 79 ? -15.585 -28.349 -29.674 1.00 53.09 79 VAL A O 1
ATOM 601 N N . PRO A 1 80 ? -15.918 -26.745 -28.140 1.00 50.06 80 PRO A N 1
ATOM 602 C CA . PRO A 1 80 ? -17.319 -26.566 -28.495 1.00 50.06 80 PRO A CA 1
ATOM 603 C C . PRO A 1 80 ? -17.457 -26.073 -29.942 1.00 50.06 80 PRO A C 1
ATOM 605 O O . PRO A 1 80 ? -16.887 -25.052 -30.333 1.00 50.06 80 PRO A O 1
ATOM 608 N N . ALA A 1 81 ? -18.243 -26.805 -30.734 1.00 46.44 81 ALA A N 1
ATOM 609 C CA . ALA A 1 81 ? -18.639 -26.409 -32.078 1.00 46.44 81 ALA A CA 1
ATOM 610 C C . ALA A 1 81 ? -19.530 -25.159 -31.994 1.00 46.44 81 ALA A C 1
ATOM 612 O O . ALA A 1 81 ? -20.669 -25.229 -31.534 1.00 46.44 81 ALA A O 1
ATOM 613 N N . GLY A 1 82 ? -18.994 -24.007 -32.398 1.00 49.00 82 GLY A N 1
ATOM 614 C CA . GLY A 1 82 ? -19.740 -22.746 -32.373 1.00 49.00 82 GLY A CA 1
ATOM 615 C C . GLY A 1 82 ? -18.931 -21.464 -32.571 1.00 49.00 82 GLY A C 1
ATOM 616 O O . GLY A 1 82 ? -19.516 -20.386 -32.540 1.00 49.00 82 GLY A O 1
ATOM 617 N N . VAL A 1 83 ? -17.615 -21.534 -32.791 1.00 45.06 83 VAL A N 1
ATOM 618 C CA . VAL A 1 83 ? -16.847 -20.357 -33.219 1.00 45.06 83 VAL A CA 1
ATOM 619 C C . VAL A 1 83 ? -16.885 -20.307 -34.744 1.00 45.06 83 VAL A C 1
ATOM 621 O O . VAL A 1 83 ? -16.168 -21.055 -35.407 1.00 45.06 83 VAL A O 1
ATOM 624 N N . GLU A 1 84 ? -17.761 -19.469 -35.306 1.00 48.16 84 GLU A N 1
ATOM 625 C CA . GLU A 1 84 ? -17.786 -19.205 -36.747 1.00 48.16 84 GLU A CA 1
ATOM 626 C C . GLU A 1 84 ? -16.399 -18.739 -37.215 1.00 48.16 84 GLU A C 1
ATOM 628 O O . GLU A 1 84 ? -15.849 -17.735 -36.761 1.00 48.16 84 GLU A O 1
ATOM 633 N N . SER A 1 85 ? -15.813 -19.508 -38.130 1.00 57.22 85 SER A N 1
ATOM 634 C CA . SER A 1 85 ? -14.425 -19.402 -38.581 1.00 57.22 85 SER A CA 1
ATOM 635 C C . SER A 1 85 ? -14.141 -18.234 -39.534 1.00 57.22 85 SER A C 1
ATOM 637 O O . SER A 1 85 ? -13.011 -18.095 -40.001 1.00 57.22 85 SER A O 1
ATOM 639 N N . SER A 1 86 ? -15.111 -17.358 -39.807 1.00 54.50 86 SER A N 1
ATOM 640 C CA . SER A 1 86 ? -14.974 -16.302 -40.824 1.00 54.50 86 SER A CA 1
ATOM 641 C C . SER A 1 86 ? -14.058 -15.146 -40.394 1.00 54.50 86 SER A C 1
ATOM 643 O O . SER A 1 86 ? -13.398 -14.525 -41.232 1.00 54.50 86 SER A O 1
ATOM 645 N N . ALA A 1 87 ? -13.924 -14.902 -39.085 1.00 47.75 87 ALA A N 1
ATOM 646 C CA . ALA A 1 87 ? -12.966 -13.932 -38.545 1.00 47.75 87 ALA A CA 1
ATOM 647 C C . ALA A 1 87 ? -11.505 -14.421 -38.642 1.00 47.75 87 ALA A C 1
ATOM 649 O O . ALA A 1 87 ? -10.577 -13.616 -38.589 1.00 47.75 87 ALA A O 1
ATOM 650 N N . PHE A 1 88 ? -11.287 -15.728 -38.829 1.00 46.16 88 PHE A N 1
ATOM 651 C CA . PHE A 1 88 ? -9.955 -16.333 -38.904 1.00 46.16 88 PHE A CA 1
ATOM 652 C C . PHE A 1 88 ? -9.419 -16.485 -40.335 1.00 46.16 88 PHE A C 1
ATOM 654 O O . PHE A 1 88 ? -8.213 -16.658 -40.514 1.00 46.16 88 PHE A O 1
ATOM 661 N N . GLU A 1 89 ? -10.258 -16.380 -41.368 1.00 50.50 89 GLU A N 1
ATOM 662 C CA . GLU A 1 89 ? -9.807 -16.477 -42.767 1.00 50.50 89 GLU A CA 1
ATOM 663 C C . GLU A 1 89 ? -9.073 -15.223 -43.267 1.00 50.50 89 GLU A C 1
ATOM 665 O O . GLU A 1 89 ? -8.168 -15.327 -44.099 1.00 50.50 89 GLU A O 1
ATOM 670 N N . HIS A 1 90 ? -9.342 -14.058 -42.669 1.00 50.78 90 HIS A N 1
ATOM 671 C CA . HIS A 1 90 ? -8.576 -12.830 -42.925 1.00 50.78 90 HIS A CA 1
ATOM 672 C C . HIS A 1 90 ? -7.232 -12.793 -42.177 1.00 50.78 90 HIS A C 1
ATOM 674 O O . HIS A 1 90 ? -6.304 -12.111 -42.603 1.00 50.78 90 HIS A O 1
ATOM 680 N N . ALA A 1 91 ? -7.086 -13.566 -41.095 1.00 51.66 91 ALA A N 1
ATOM 681 C CA . ALA A 1 91 ? -5.818 -13.695 -40.375 1.00 51.66 91 ALA A CA 1
ATOM 682 C C . ALA A 1 91 ? -4.829 -14.643 -41.084 1.00 51.66 91 ALA A C 1
ATOM 684 O O . ALA A 1 91 ? -3.621 -14.489 -40.937 1.00 51.66 91 ALA A O 1
ATOM 685 N N . ARG A 1 92 ? -5.321 -15.597 -41.892 1.00 54.66 92 ARG A N 1
ATOM 686 C CA . ARG A 1 92 ? -4.481 -16.537 -42.669 1.00 54.66 92 ARG A CA 1
ATOM 687 C C . ARG A 1 92 ? -3.952 -15.962 -43.985 1.00 54.66 92 ARG A C 1
ATOM 689 O O . ARG A 1 92 ? -3.059 -16.552 -44.583 1.00 54.66 92 ARG A O 1
ATOM 696 N N . SER A 1 93 ? -4.519 -14.849 -44.445 1.00 52.56 93 SER A N 1
ATOM 697 C CA . SER A 1 93 ? -4.172 -14.190 -45.710 1.00 52.56 93 SER A CA 1
ATOM 698 C C . SER A 1 93 ? -3.293 -12.946 -45.530 1.00 52.56 93 SER A C 1
ATOM 700 O O . SER A 1 93 ? -2.826 -12.380 -46.519 1.00 52.56 93 SER A O 1
ATOM 702 N N . ALA A 1 94 ? -2.983 -12.557 -44.289 1.00 46.88 94 ALA A N 1
ATOM 703 C CA . ALA A 1 94 ? -1.877 -11.645 -44.039 1.00 46.88 94 ALA A CA 1
ATOM 704 C C . ALA A 1 94 ? -0.561 -12.363 -44.395 1.00 46.88 94 ALA A C 1
ATOM 706 O O . ALA A 1 94 ? -0.329 -13.474 -43.907 1.00 46.88 94 ALA A O 1
ATOM 707 N N . PRO A 1 95 ? 0.317 -11.778 -45.230 1.00 48.69 95 PRO A N 1
ATOM 708 C CA . PRO A 1 95 ? 1.644 -12.331 -45.428 1.00 48.69 95 PRO A CA 1
ATOM 709 C C . PRO A 1 95 ? 2.345 -12.324 -44.069 1.00 48.69 95 PRO A C 1
ATOM 711 O O . PRO A 1 95 ? 2.653 -11.267 -43.520 1.00 48.69 95 PRO A O 1
ATOM 714 N N . MET A 1 96 ? 2.549 -13.514 -43.506 1.00 45.75 96 MET A N 1
ATOM 715 C CA . MET A 1 96 ? 3.379 -13.726 -42.329 1.00 45.75 96 MET A CA 1
ATOM 716 C C . MET A 1 96 ? 4.789 -13.244 -42.687 1.00 45.75 96 MET A C 1
ATOM 718 O O . MET A 1 96 ? 5.587 -13.993 -43.243 1.00 45.75 96 MET A O 1
ATOM 722 N N . MET A 1 97 ? 5.108 -11.987 -42.378 1.00 46.72 97 MET A N 1
ATOM 723 C CA . MET A 1 97 ? 6.475 -11.451 -42.370 1.00 46.72 97 MET A CA 1
ATOM 724 C C . MET A 1 97 ? 7.233 -11.994 -41.149 1.00 46.72 97 MET A C 1
ATOM 726 O O . MET A 1 97 ? 7.875 -11.263 -40.407 1.00 46.72 97 MET A O 1
ATOM 730 N N . VAL A 1 98 ? 7.137 -13.300 -40.926 1.00 51.75 98 VAL A N 1
ATOM 731 C CA . VAL A 1 98 ? 8.108 -14.067 -40.163 1.00 51.75 98 VAL A CA 1
ATOM 732 C C . VAL A 1 98 ? 8.698 -14.993 -41.206 1.00 51.75 98 VAL A C 1
ATOM 734 O O . VAL A 1 98 ? 8.159 -16.063 -41.494 1.00 51.75 98 VAL A O 1
ATOM 737 N N . GLY A 1 99 ? 9.762 -14.527 -41.865 1.00 62.53 99 GLY A N 1
ATOM 738 C CA . GLY A 1 99 ? 10.601 -15.426 -42.647 1.00 62.53 99 GLY A CA 1
ATOM 739 C C . GLY A 1 99 ? 10.924 -16.635 -41.773 1.00 62.53 99 GLY A C 1
ATOM 740 O O . GLY A 1 99 ? 11.094 -16.477 -40.564 1.00 62.53 99 GLY A O 1
ATOM 741 N N . ARG A 1 100 ? 10.923 -17.840 -42.354 1.00 67.50 100 ARG A N 1
ATOM 742 C CA . ARG A 1 100 ? 11.324 -19.061 -41.647 1.00 67.50 100 ARG A CA 1
ATOM 743 C C . ARG A 1 100 ? 12.728 -18.837 -41.097 1.00 67.50 100 ARG A C 1
ATOM 745 O O . ARG A 1 100 ? 13.698 -19.008 -41.829 1.00 67.50 100 ARG A O 1
ATOM 752 N N . LEU A 1 101 ? 12.811 -18.415 -39.841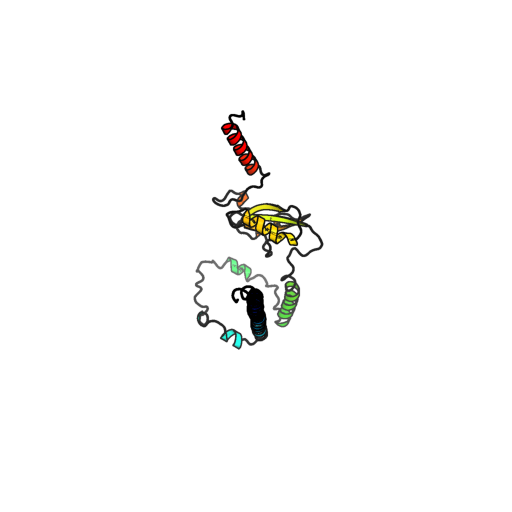 1.00 73.94 101 LEU A N 1
ATOM 753 C CA . LEU A 1 101 ? 14.063 -18.381 -39.121 1.00 73.94 101 LEU A CA 1
ATOM 754 C C . LEU A 1 101 ? 14.581 -19.814 -39.144 1.00 73.94 101 LEU A C 1
ATOM 756 O O . LEU A 1 101 ? 13.833 -20.763 -38.877 1.00 73.94 101 LEU A O 1
ATOM 760 N N . THR A 1 102 ? 15.828 -19.985 -39.556 1.00 82.44 102 THR A N 1
ATOM 761 C CA . THR A 1 102 ? 16.477 -21.286 -39.464 1.00 82.44 102 THR A CA 1
ATOM 762 C C . THR A 1 102 ? 16.549 -21.687 -37.991 1.00 82.44 102 THR A C 1
ATOM 764 O O . THR A 1 102 ? 16.498 -20.837 -37.102 1.00 82.44 102 THR A O 1
ATOM 767 N N . ALA A 1 103 ? 16.664 -22.986 -37.711 1.00 81.12 103 ALA A N 1
ATOM 768 C CA . ALA A 1 103 ? 16.823 -23.459 -36.334 1.00 81.12 103 ALA A CA 1
ATOM 769 C C . ALA A 1 103 ? 17.990 -22.751 -35.616 1.00 81.12 103 ALA A C 1
ATOM 771 O O . ALA A 1 103 ? 17.879 -22.450 -34.435 1.00 81.12 103 ALA A O 1
ATOM 772 N N . GLU A 1 104 ? 19.039 -22.405 -36.367 1.00 84.25 104 GLU A N 1
ATOM 773 C CA . GLU A 1 104 ? 20.207 -21.647 -35.912 1.00 84.25 104 GLU A CA 1
ATOM 774 C C . GLU A 1 104 ? 19.869 -20.192 -35.539 1.00 84.25 104 GLU A C 1
ATOM 776 O O . GLU A 1 104 ? 20.236 -19.722 -34.465 1.00 84.25 104 GLU A O 1
ATOM 781 N N . GLN A 1 105 ? 19.072 -19.504 -36.361 1.00 84.12 105 GLN A N 1
ATOM 782 C CA . GLN A 1 105 ? 18.593 -18.152 -36.051 1.00 84.12 105 GLN A CA 1
ATOM 783 C C . GLN A 1 105 ? 17.641 -18.141 -34.852 1.00 84.12 105 GLN A C 1
ATOM 785 O O . GLN A 1 105 ? 17.632 -17.191 -34.076 1.00 84.12 105 GLN A O 1
ATOM 790 N N . ILE A 1 106 ? 16.836 -19.194 -34.684 1.00 82.00 106 ILE A N 1
ATOM 791 C CA . ILE A 1 106 ? 15.959 -19.345 -33.519 1.00 82.00 106 ILE A CA 1
ATOM 792 C C . ILE A 1 106 ? 16.792 -19.536 -32.253 1.00 82.00 106 ILE A C 1
ATOM 794 O O . ILE A 1 106 ? 16.453 -18.952 -31.228 1.00 82.00 106 ILE A O 1
ATOM 798 N N . THR A 1 107 ? 17.868 -20.324 -32.305 1.00 82.88 107 THR A N 1
ATOM 799 C CA . THR A 1 107 ? 18.767 -20.492 -31.156 1.00 82.88 107 THR A CA 1
ATOM 800 C C . THR A 1 107 ? 19.520 -19.209 -30.828 1.00 82.88 107 THR A C 1
ATOM 802 O O . THR A 1 107 ? 19.557 -18.839 -29.664 1.00 82.88 107 THR A O 1
ATOM 805 N N . GLU A 1 108 ? 19.999 -18.467 -31.829 1.00 85.25 108 GLU A N 1
ATOM 806 C CA . GLU A 1 108 ? 20.684 -17.183 -31.621 1.00 85.25 108 GLU A CA 1
ATOM 807 C C . GLU A 1 108 ? 19.747 -16.129 -31.010 1.00 85.25 108 GLU A C 1
ATOM 809 O O . GLU A 1 108 ? 20.083 -15.493 -30.015 1.00 85.25 108 GLU A O 1
ATOM 814 N N . LEU A 1 109 ? 18.515 -16.014 -31.520 1.00 83.06 109 LEU A N 1
ATOM 815 C CA . LEU A 1 109 ? 17.484 -15.149 -30.935 1.00 83.06 109 LEU A CA 1
ATOM 816 C C . LEU A 1 109 ? 17.075 -15.596 -29.531 1.00 83.06 109 LEU A C 1
ATOM 818 O O . LEU A 1 109 ? 16.786 -14.758 -28.678 1.00 83.06 109 LEU A O 1
ATOM 822 N N . LYS A 1 110 ? 17.015 -16.906 -29.281 1.00 81.62 110 LYS A N 1
ATOM 823 C CA . LYS A 1 110 ? 16.692 -17.446 -27.960 1.00 81.62 110 LYS A CA 1
ATOM 824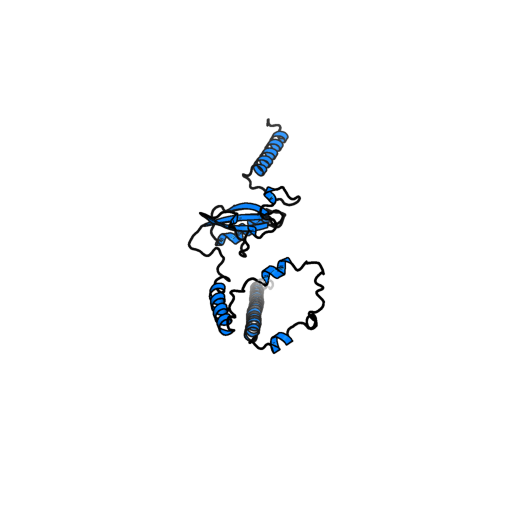 C C . LYS A 1 110 ? 17.801 -17.137 -26.962 1.00 81.62 110 LYS A C 1
ATOM 826 O O . LYS A 1 110 ? 17.469 -16.763 -25.843 1.00 81.62 110 LYS A O 1
ATOM 831 N N . ASP A 1 111 ? 19.063 -17.228 -27.362 1.00 80.81 111 ASP A N 1
ATOM 832 C CA . ASP A 1 111 ? 20.205 -16.889 -26.515 1.00 80.81 111 ASP A CA 1
ATOM 833 C C . ASP A 1 111 ? 20.278 -15.375 -26.270 1.00 80.81 111 ASP A C 1
ATOM 835 O O . ASP A 1 111 ? 20.440 -14.957 -25.127 1.00 80.81 111 ASP A O 1
ATOM 839 N N . GLU A 1 112 ? 20.010 -14.540 -27.280 1.00 74.75 112 GLU A N 1
ATOM 840 C CA . GLU A 1 112 ? 19.970 -13.076 -27.135 1.00 74.75 112 GLU A CA 1
ATOM 841 C C . GLU A 1 112 ? 18.801 -12.603 -26.245 1.00 74.75 112 GLU A C 1
ATOM 843 O O . GLU A 1 112 ? 18.938 -11.681 -25.435 1.00 74.75 112 GLU A O 1
ATOM 848 N N . VAL A 1 113 ? 17.629 -13.238 -26.365 1.00 81.00 113 VAL A N 1
ATOM 849 C CA . VAL A 1 113 ? 16.485 -12.983 -25.477 1.00 81.00 113 VAL A CA 1
ATOM 850 C C . VAL A 1 113 ? 16.755 -13.544 -24.087 1.00 81.00 113 VAL A C 1
ATOM 852 O O . VAL A 1 113 ? 16.433 -12.876 -23.112 1.00 81.00 113 VAL A O 1
ATOM 855 N N . SER A 1 114 ? 17.369 -14.721 -23.967 1.00 69.00 114 SER A N 1
ATOM 856 C CA . SER A 1 114 ? 17.701 -15.315 -22.673 1.00 69.00 114 SER A CA 1
ATOM 857 C C . SER A 1 114 ? 18.742 -14.480 -21.937 1.00 69.00 114 SER A C 1
ATOM 859 O O . SER A 1 114 ? 18.571 -14.252 -20.754 1.00 69.00 114 SER A O 1
ATOM 861 N N . GLU A 1 115 ? 19.763 -13.937 -22.596 1.00 63.22 115 GLU A N 1
ATOM 862 C CA . GLU A 1 115 ? 20.749 -13.059 -21.952 1.00 63.22 115 GLU A CA 1
ATOM 863 C C . GLU A 1 115 ? 20.120 -11.737 -21.473 1.00 63.22 115 GLU A C 1
ATOM 865 O O . GLU A 1 115 ? 20.488 -11.213 -20.422 1.00 63.22 115 GLU A O 1
ATOM 870 N N . ARG A 1 116 ? 19.099 -11.233 -22.183 1.00 59.44 116 ARG A N 1
ATOM 871 C CA . ARG A 1 116 ? 18.303 -10.070 -21.746 1.00 59.44 116 ARG A CA 1
ATOM 872 C C . ARG A 1 116 ? 17.289 -10.399 -20.646 1.00 59.44 116 ARG A C 1
ATOM 874 O O . ARG A 1 116 ? 17.011 -9.538 -19.817 1.00 59.44 116 ARG A O 1
ATOM 881 N N . VAL A 1 117 ? 16.735 -11.611 -20.631 1.00 59.81 117 VAL A N 1
ATOM 882 C CA . VAL A 1 117 ? 15.751 -12.063 -19.631 1.00 59.81 117 VAL A CA 1
ATOM 883 C C . VAL A 1 117 ? 16.435 -12.533 -18.343 1.00 59.81 117 VAL A C 1
ATOM 885 O O . VAL A 1 117 ? 15.912 -12.268 -17.272 1.00 59.81 117 VAL A O 1
ATOM 888 N N . VAL A 1 118 ? 17.644 -13.103 -18.410 1.00 54.25 118 VAL A N 1
ATOM 889 C CA . VAL A 1 118 ? 18.417 -13.625 -17.259 1.00 54.25 118 VAL A CA 1
ATOM 890 C C . VAL A 1 118 ? 18.884 -12.521 -16.289 1.00 54.25 118 VAL A C 1
ATOM 892 O O . VAL A 1 118 ? 19.411 -12.809 -15.216 1.00 54.25 118 VAL A O 1
ATOM 895 N N . THR A 1 119 ? 18.633 -11.240 -16.586 1.00 47.69 119 THR A N 1
ATOM 896 C CA . THR A 1 119 ? 18.812 -10.147 -15.610 1.00 47.69 119 THR A CA 1
ATOM 897 C C . THR A 1 119 ? 17.545 -9.734 -14.846 1.00 47.69 119 THR A C 1
ATOM 899 O O . THR A 1 119 ? 17.649 -8.888 -13.954 1.00 47.69 119 THR A O 1
ATOM 902 N N . ASP A 1 120 ? 16.374 -10.322 -15.121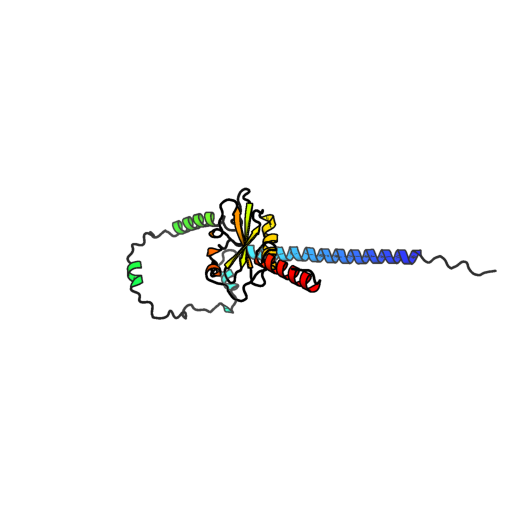 1.00 50.88 120 ASP A N 1
ATOM 903 C CA . ASP A 1 120 ? 15.108 -9.952 -14.457 1.00 50.88 120 ASP A CA 1
ATOM 904 C C . ASP A 1 120 ? 14.757 -10.806 -13.220 1.00 50.88 120 ASP A C 1
ATOM 906 O O . ASP A 1 120 ? 13.883 -10.437 -12.432 1.00 50.88 120 ASP A O 1
ATOM 910 N N . ASP A 1 121 ? 15.479 -11.893 -12.962 1.00 51.00 121 ASP A N 1
ATOM 911 C CA . ASP A 1 121 ? 15.216 -12.829 -11.866 1.00 51.00 121 ASP A CA 1
ATOM 912 C C . ASP A 1 121 ? 16.303 -12.786 -10.784 1.00 51.00 121 ASP A C 1
ATOM 914 O O . ASP A 1 121 ? 16.998 -13.757 -10.522 1.00 51.00 121 ASP A O 1
ATOM 918 N N . ALA A 1 122 ? 16.424 -11.630 -10.119 1.00 52.97 122 ALA A N 1
ATOM 919 C CA . ALA A 1 122 ? 16.824 -11.520 -8.698 1.00 52.97 122 ALA A CA 1
ATOM 920 C C . ALA A 1 122 ? 17.022 -10.072 -8.242 1.00 52.97 122 ALA A C 1
ATOM 922 O O . ALA A 1 122 ? 17.130 -9.818 -7.041 1.00 52.97 122 ALA A O 1
ATOM 923 N N . SER A 1 123 ? 17.084 -9.107 -9.160 1.00 52.81 123 SER A N 1
ATOM 924 C CA . SER A 1 123 ? 17.077 -7.706 -8.764 1.00 52.81 123 SER A CA 1
ATOM 925 C C . SER A 1 123 ? 15.630 -7.343 -8.436 1.00 52.81 123 SER A C 1
ATOM 927 O O . SER A 1 123 ? 14.794 -7.385 -9.339 1.00 52.81 123 SER A O 1
ATOM 929 N N . PRO A 1 124 ? 15.265 -7.009 -7.177 1.00 65.62 124 PRO A N 1
ATOM 930 C CA . PRO A 1 124 ? 13.931 -6.480 -6.917 1.00 65.62 124 PRO A CA 1
ATOM 931 C C . PRO A 1 124 ? 13.722 -5.343 -7.917 1.00 65.62 124 PRO A C 1
ATOM 933 O O . PRO A 1 124 ? 14.588 -4.482 -7.978 1.00 65.62 124 PRO A O 1
ATOM 936 N N . TRP A 1 125 ? 12.621 -5.276 -8.671 1.00 65.94 125 TRP A N 1
ATOM 937 C CA . TRP A 1 125 ? 12.295 -4.199 -9.651 1.00 65.94 125 TRP A CA 1
ATOM 938 C C . TRP A 1 125 ? 12.363 -2.771 -9.068 1.00 65.94 125 TRP A C 1
ATOM 940 O O . TRP A 1 125 ? 12.130 -1.768 -9.740 1.00 65.94 125 TRP A O 1
ATOM 950 N N . HIS A 1 126 ? 12.682 -2.657 -7.785 1.00 67.56 126 HIS A N 1
ATOM 951 C CA . HIS A 1 126 ? 13.021 -1.439 -7.090 1.00 67.56 126 HIS A CA 1
ATOM 952 C C . HIS A 1 126 ? 14.527 -1.140 -7.042 1.00 67.56 126 HIS A C 1
ATOM 954 O O . HIS A 1 126 ? 14.855 -0.080 -6.538 1.00 67.56 126 HIS A O 1
ATOM 960 N N . ALA A 1 127 ? 15.434 -1.979 -7.542 1.00 59.12 127 ALA A N 1
ATOM 961 C CA . ALA A 1 127 ? 16.892 -1.880 -7.455 1.00 59.12 127 ALA A CA 1
ATOM 962 C C . ALA A 1 127 ? 17.505 -0.732 -8.271 1.00 59.12 127 ALA A C 1
ATOM 964 O O . ALA A 1 127 ? 18.057 -0.927 -9.341 1.00 59.12 127 ALA A O 1
ATOM 965 N N . GLY A 1 128 ? 17.436 0.487 -7.735 1.00 61.75 128 GLY A N 1
ATOM 966 C CA . GLY A 1 128 ? 18.143 1.661 -8.258 1.00 61.75 128 GLY A CA 1
ATOM 967 C C . GLY A 1 128 ? 18.742 2.558 -7.170 1.00 61.75 128 GLY A C 1
ATOM 968 O O . GLY A 1 128 ? 18.444 2.400 -5.981 1.00 61.75 128 GLY A O 1
ATOM 969 N N . GLU A 1 129 ? 19.587 3.501 -7.591 1.00 61.72 129 GLU A N 1
ATOM 970 C CA . GLU A 1 129 ? 20.284 4.484 -6.751 1.00 61.72 129 GLU A CA 1
ATOM 971 C C . GLU A 1 129 ? 19.302 5.357 -5.951 1.00 61.72 129 GLU A C 1
ATOM 973 O O . GLU A 1 129 ? 18.447 6.034 -6.519 1.00 61.72 129 GLU A O 1
ATOM 978 N N . ARG A 1 130 ? 19.414 5.282 -4.616 1.00 59.50 130 ARG A N 1
ATOM 979 C CA . ARG A 1 130 ? 18.796 6.110 -3.554 1.00 59.50 130 ARG A CA 1
ATOM 980 C C . ARG A 1 130 ? 17.560 6.951 -3.932 1.00 59.50 130 ARG A C 1
ATOM 982 O O . ARG A 1 130 ? 17.496 8.144 -3.645 1.00 59.50 130 ARG A O 1
ATOM 989 N N . LYS A 1 131 ? 16.521 6.300 -4.460 1.00 75.06 131 LYS A N 1
ATOM 990 C CA . LYS A 1 131 ? 15.142 6.810 -4.444 1.00 75.06 131 LYS A CA 1
ATOM 991 C C . LYS A 1 131 ? 14.488 6.342 -3.146 1.00 75.06 131 LYS A C 1
ATOM 993 O O . LYS A 1 131 ? 14.603 5.173 -2.784 1.00 75.06 131 LYS A O 1
ATOM 998 N N . THR A 1 132 ? 13.824 7.245 -2.426 1.00 91.06 132 THR A N 1
ATOM 999 C CA . THR A 1 132 ? 12.894 6.810 -1.370 1.00 91.06 132 THR A CA 1
ATOM 1000 C C . THR A 1 132 ? 11.685 6.146 -2.026 1.00 91.06 132 THR A C 1
ATOM 1002 O O . THR A 1 132 ? 11.461 6.310 -3.224 1.00 91.06 132 THR A O 1
ATOM 1005 N N . TYR A 1 133 ? 10.882 5.414 -1.265 1.00 93.12 133 TYR A N 1
ATOM 1006 C CA . TYR A 1 133 ? 9.658 4.797 -1.776 1.00 93.12 133 TYR A CA 1
ATOM 1007 C C . TYR A 1 133 ? 8.453 5.257 -0.979 1.00 93.12 133 TYR A C 1
ATOM 1009 O O . TYR A 1 133 ? 8.545 5.496 0.227 1.00 93.12 133 TYR A O 1
ATOM 1017 N N . LYS A 1 134 ? 7.315 5.351 -1.661 1.00 94.69 134 LYS A N 1
ATOM 1018 C CA . LYS A 1 134 ? 6.014 5.374 -1.001 1.00 94.69 134 LYS A CA 1
ATOM 1019 C C . LYS A 1 134 ? 5.498 3.947 -0.929 1.00 94.69 134 LYS A C 1
ATOM 1021 O O . LYS A 1 134 ? 5.544 3.224 -1.924 1.00 94.69 134 LYS A O 1
ATOM 1026 N N . THR A 1 135 ? 5.024 3.555 0.244 1.00 96.06 135 THR A N 1
ATOM 1027 C CA . THR A 1 135 ? 4.428 2.241 0.481 1.00 96.06 135 THR A CA 1
ATOM 1028 C C . THR A 1 135 ? 2.931 2.410 0.692 1.00 96.06 135 THR A C 1
ATOM 1030 O O . THR A 1 135 ? 2.475 3.285 1.432 1.00 96.06 135 THR A O 1
ATOM 1033 N N . MET A 1 136 ? 2.158 1.587 -0.002 1.00 96.25 136 MET A N 1
ATOM 1034 C CA . MET A 1 136 ? 0.704 1.597 -0.024 1.00 96.25 136 MET A CA 1
ATOM 1035 C C . MET A 1 136 ? 0.214 0.222 0.407 1.00 96.25 136 MET A C 1
ATOM 1037 O O . MET A 1 136 ? 0.632 -0.795 -0.141 1.00 96.25 136 MET A O 1
ATOM 1041 N N . CYS A 1 137 ? -0.683 0.177 1.380 1.00 96.25 137 CYS A N 1
ATOM 1042 C CA . CYS A 1 137 ? -1.389 -1.049 1.709 1.00 96.25 137 CYS A CA 1
ATOM 1043 C C . CYS A 1 137 ? -2.601 -1.163 0.795 1.00 96.25 137 CYS A C 1
ATOM 1045 O O . CYS A 1 137 ? -3.446 -0.269 0.800 1.00 96.25 137 CYS A O 1
ATOM 1047 N N . VAL A 1 138 ? -2.666 -2.231 0.007 1.00 96.12 138 VAL A N 1
ATOM 1048 C CA . VAL A 1 138 ? -3.769 -2.514 -0.911 1.00 96.12 138 VAL A CA 1
ATOM 1049 C C . VAL A 1 138 ? -4.581 -3.668 -0.355 1.00 96.12 138 VAL A C 1
ATOM 1051 O O . VAL A 1 138 ? -4.056 -4.750 -0.093 1.00 96.12 138 VAL A O 1
ATOM 1054 N N . ARG A 1 139 ? -5.883 -3.468 -0.225 1.00 95.38 139 ARG A N 1
ATOM 1055 C CA . ARG A 1 139 ? -6.820 -4.525 0.122 1.00 95.38 139 ARG A CA 1
ATOM 1056 C C . ARG A 1 139 ? -7.188 -5.328 -1.120 1.00 95.38 139 ARG A C 1
ATOM 1058 O O . ARG A 1 139 ? -7.634 -4.772 -2.118 1.00 95.38 139 ARG A O 1
ATOM 1065 N N . LEU A 1 140 ? -7.049 -6.648 -1.053 1.00 94.88 140 LEU A N 1
ATOM 1066 C CA . LEU A 1 140 ? -7.205 -7.510 -2.227 1.00 94.88 140 LEU A CA 1
ATOM 1067 C C . LEU A 1 140 ? -8.665 -7.737 -2.633 1.00 94.88 140 LEU A C 1
ATOM 1069 O O . LEU A 1 140 ? -8.915 -8.075 -3.785 1.00 94.88 140 LEU A O 1
ATOM 1073 N N . CYS A 1 141 ? -9.627 -7.534 -1.731 1.00 93.81 141 CYS A N 1
ATOM 1074 C CA . CYS A 1 141 ? -11.032 -7.819 -2.024 1.00 93.81 141 CYS A CA 1
ATOM 1075 C C . CYS A 1 141 ? -11.763 -6.730 -2.834 1.00 93.81 141 CYS A C 1
ATOM 1077 O O . CYS A 1 141 ? -12.754 -7.043 -3.481 1.00 93.81 141 CYS A O 1
ATOM 1079 N N . ASP A 1 142 ? -11.277 -5.484 -2.855 1.00 93.88 142 ASP A N 1
ATOM 1080 C CA . ASP A 1 142 ? -11.860 -4.392 -3.663 1.00 93.88 142 ASP A CA 1
ATOM 1081 C C . ASP A 1 142 ? -10.821 -3.393 -4.220 1.00 93.88 142 ASP A C 1
ATOM 1083 O O . ASP A 1 142 ? -11.170 -2.351 -4.783 1.00 93.88 142 ASP A O 1
ATOM 1087 N N . GLY A 1 143 ? -9.533 -3.678 -4.019 1.00 94.44 143 GLY A N 1
ATOM 1088 C CA . GLY A 1 143 ? -8.421 -2.870 -4.502 1.00 94.44 143 GLY A CA 1
ATOM 1089 C C . GLY A 1 143 ? -8.262 -1.516 -3.818 1.00 94.44 143 GLY A C 1
ATOM 1090 O O . GLY A 1 143 ? -7.463 -0.714 -4.306 1.00 94.44 143 GLY A O 1
ATOM 1091 N N . ALA A 1 144 ? -8.987 -1.220 -2.733 1.00 94.25 144 ALA A N 1
ATOM 1092 C CA . ALA A 1 144 ? -8.789 0.012 -1.971 1.00 94.25 144 ALA A CA 1
ATOM 1093 C C . ALA A 1 144 ? -7.359 0.094 -1.433 1.00 94.25 144 ALA A C 1
ATOM 1095 O O . ALA A 1 144 ? -6.799 -0.915 -0.999 1.00 94.25 144 ALA A O 1
ATOM 1096 N N . TYR A 1 145 ? -6.776 1.293 -1.431 1.00 94.81 145 TYR A N 1
ATOM 1097 C CA . TYR A 1 145 ? -5.419 1.490 -0.936 1.00 94.81 145 TYR A CA 1
ATOM 1098 C C . TYR A 1 145 ? -5.259 2.737 -0.078 1.00 94.81 145 TYR A C 1
ATOM 1100 O O . TYR A 1 145 ? -5.917 3.754 -0.293 1.00 94.81 145 TYR A O 1
ATOM 1108 N N . PHE A 1 146 ? -4.334 2.664 0.875 1.00 93.38 146 PHE A N 1
ATOM 1109 C CA . PHE A 1 146 ? -3.970 3.771 1.755 1.00 93.38 146 PHE A CA 1
ATOM 1110 C C . PHE A 1 146 ? -2.458 3.771 2.032 1.00 93.38 146 PHE A C 1
ATOM 1112 O O . PHE A 1 146 ? -1.823 2.713 1.990 1.00 93.38 146 PHE A O 1
ATOM 1119 N N . PRO A 1 147 ? -1.847 4.940 2.288 1.00 94.31 147 PRO A N 1
ATOM 1120 C CA . PRO A 1 147 ? -0.412 5.030 2.527 1.00 94.31 147 PRO A CA 1
ATOM 1121 C C . PRO A 1 147 ? -0.017 4.435 3.888 1.00 94.31 147 PRO A C 1
ATOM 1123 O O . PRO A 1 147 ? -0.666 4.693 4.906 1.00 94.31 147 PRO A O 1
ATOM 1126 N N . ILE A 1 148 ? 1.086 3.682 3.903 1.00 94.56 148 ILE A N 1
ATOM 1127 C CA . ILE A 1 148 ? 1.787 3.255 5.123 1.00 94.56 148 ILE A CA 1
ATOM 1128 C C . ILE A 1 148 ? 2.933 4.227 5.413 1.00 94.56 148 ILE A C 1
ATOM 1130 O O . ILE A 1 148 ? 2.930 4.871 6.462 1.00 94.56 148 ILE A O 1
ATOM 1134 N N . SER A 1 149 ? 3.840 4.411 4.449 1.00 94.69 149 SER A N 1
ATOM 1135 C CA . SER A 1 149 ? 4.974 5.333 4.543 1.00 94.69 149 SER A CA 1
ATOM 1136 C C . SER A 1 149 ? 5.034 6.258 3.328 1.00 94.69 149 SER A C 1
ATOM 1138 O O . SER A 1 149 ? 4.958 5.820 2.180 1.00 94.69 149 SER A O 1
ATOM 1140 N N . PHE A 1 150 ? 5.225 7.561 3.561 1.00 93.25 150 PHE A N 1
ATOM 1141 C CA . PHE A 1 150 ? 5.331 8.564 2.489 1.00 93.25 150 PHE A CA 1
ATOM 1142 C C . PHE A 1 150 ? 6.742 8.708 1.896 1.00 93.25 150 PHE A C 1
ATOM 1144 O O . PHE A 1 150 ? 6.902 9.400 0.886 1.00 93.25 150 PHE A O 1
ATOM 1151 N N . GLY A 1 151 ? 7.735 8.078 2.517 1.00 93.56 151 GLY A N 1
ATOM 1152 C CA . GLY A 1 151 ? 9.135 8.069 2.112 1.00 93.56 151 GLY A CA 1
ATOM 1153 C C . GLY A 1 151 ? 9.905 7.112 3.012 1.00 93.56 151 GLY A C 1
ATOM 1154 O O . GLY A 1 151 ? 10.150 7.423 4.172 1.00 93.56 151 GLY A O 1
ATOM 1155 N N . THR A 1 152 ? 10.238 5.935 2.497 1.00 93.31 152 THR A N 1
ATOM 1156 C CA . THR A 1 152 ? 10.961 4.895 3.235 1.00 93.31 152 THR A CA 1
ATOM 1157 C C . THR A 1 152 ? 12.047 4.259 2.374 1.00 93.31 152 THR A C 1
ATOM 1159 O O . THR A 1 152 ? 12.090 4.461 1.156 1.00 93.31 152 THR A O 1
ATOM 1162 N N . SER A 1 153 ? 12.936 3.510 3.013 1.00 91.62 153 SER A N 1
ATOM 1163 C CA . SER A 1 153 ? 13.966 2.705 2.361 1.00 91.62 153 SER A CA 1
ATOM 1164 C C . SER A 1 153 ? 13.532 1.237 2.284 1.00 91.62 153 SER A C 1
ATOM 1166 O O . SER A 1 153 ? 12.587 0.818 2.957 1.00 91.62 153 SER A O 1
ATOM 1168 N N . ARG A 1 154 ? 14.195 0.435 1.446 1.00 88.50 154 ARG A N 1
ATOM 1169 C CA . ARG A 1 154 ? 13.747 -0.942 1.167 1.00 88.50 154 ARG A CA 1
ATOM 1170 C C . ARG A 1 154 ? 13.842 -1.863 2.373 1.00 88.50 154 ARG A C 1
ATOM 1172 O O . ARG A 1 154 ? 13.041 -2.784 2.501 1.00 88.50 154 ARG A O 1
ATOM 1179 N N . GLU A 1 155 ? 14.776 -1.590 3.274 1.00 90.50 155 GLU A N 1
ATOM 1180 C CA . GLU A 1 155 ? 14.994 -2.359 4.502 1.00 90.50 155 GLU A CA 1
ATOM 1181 C C . GLU A 1 155 ? 13.747 -2.341 5.404 1.00 90.50 155 GLU A C 1
ATOM 1183 O O . GLU A 1 155 ? 13.526 -3.257 6.191 1.00 90.50 155 GLU A O 1
ATOM 1188 N N . HIS A 1 156 ? 12.885 -1.332 5.250 1.00 93.38 156 HIS A N 1
ATOM 1189 C CA . HIS A 1 156 ? 11.655 -1.175 6.018 1.00 93.38 156 HIS A CA 1
ATOM 1190 C C . HIS A 1 156 ? 10.420 -1.799 5.352 1.00 93.38 156 HIS A C 1
ATOM 1192 O O . HIS A 1 156 ? 9.354 -1.815 5.963 1.00 93.38 156 HIS A O 1
ATOM 1198 N N . PHE A 1 157 ? 10.522 -2.351 4.136 1.00 94.38 157 PHE A N 1
ATOM 1199 C CA . PHE A 1 157 ? 9.360 -2.914 3.436 1.00 94.38 157 PHE A CA 1
ATOM 1200 C C . PHE A 1 157 ? 8.717 -4.077 4.190 1.00 94.38 157 PHE A C 1
ATOM 1202 O O . PHE A 1 157 ? 7.497 -4.145 4.258 1.00 94.38 157 PHE A O 1
ATOM 1209 N N . ALA A 1 158 ? 9.512 -4.952 4.810 1.00 94.62 158 ALA A N 1
ATOM 1210 C CA . ALA A 1 158 ? 8.975 -6.056 5.606 1.00 94.62 158 ALA A CA 1
ATOM 1211 C C . ALA A 1 158 ? 8.169 -5.554 6.820 1.00 94.62 158 ALA A C 1
ATOM 1213 O O . ALA A 1 158 ? 7.123 -6.107 7.158 1.00 94.62 158 ALA A O 1
ATOM 1214 N N . LYS A 1 159 ? 8.621 -4.461 7.448 1.00 96.06 159 LYS A N 1
ATOM 1215 C CA . LYS A 1 159 ? 7.891 -3.809 8.540 1.00 96.06 159 LYS A CA 1
ATOM 1216 C C . LYS A 1 159 ? 6.581 -3.207 8.036 1.00 96.06 159 LYS A C 1
ATOM 1218 O O . LYS A 1 159 ? 5.539 -3.427 8.646 1.00 96.06 159 LYS A O 1
ATOM 1223 N N . ASP A 1 160 ? 6.627 -2.476 6.927 1.00 96.44 160 ASP A N 1
ATOM 1224 C CA . ASP A 1 160 ? 5.440 -1.855 6.336 1.00 96.44 160 ASP A CA 1
ATOM 1225 C C . ASP A 1 160 ? 4.415 -2.907 5.872 1.00 96.44 160 ASP A C 1
ATOM 1227 O O . ASP A 1 160 ? 3.210 -2.696 6.000 1.00 96.44 160 ASP A O 1
ATOM 1231 N N . GLU A 1 161 ? 4.877 -4.065 5.397 1.00 95.56 161 GLU A N 1
ATOM 1232 C CA . GLU A 1 161 ? 4.041 -5.208 5.023 1.00 95.56 161 GLU A CA 1
ATOM 1233 C C . GLU A 1 161 ? 3.332 -5.819 6.236 1.00 95.56 161 GLU A C 1
ATOM 1235 O O . GLU A 1 161 ? 2.117 -6.017 6.198 1.00 95.56 161 GLU A O 1
ATOM 1240 N N . ALA A 1 162 ? 4.050 -6.024 7.344 1.00 95.38 162 ALA A N 1
ATOM 1241 C CA . ALA A 1 162 ? 3.450 -6.487 8.593 1.00 95.38 162 ALA A CA 1
ATOM 1242 C C . ALA A 1 162 ? 2.405 -5.492 9.130 1.00 95.38 162 ALA A C 1
ATOM 1244 O O . ALA A 1 162 ? 1.319 -5.892 9.550 1.00 95.38 162 ALA A O 1
ATOM 1245 N N . VAL A 1 163 ? 2.696 -4.188 9.066 1.00 94.94 163 VAL A N 1
ATOM 1246 C CA . VAL A 1 163 ? 1.748 -3.131 9.454 1.00 94.94 163 VAL A CA 1
ATOM 1247 C C . VAL A 1 163 ? 0.516 -3.133 8.546 1.00 94.94 163 VAL A C 1
ATOM 1249 O O . VAL A 1 163 ? -0.599 -2.985 9.041 1.00 94.94 163 VAL A O 1
ATOM 1252 N N . CYS A 1 164 ? 0.693 -3.310 7.236 1.00 95.44 164 CYS A N 1
ATOM 1253 C CA . CYS A 1 164 ? -0.409 -3.414 6.282 1.00 95.44 164 CYS A CA 1
ATOM 1254 C C . CYS A 1 164 ? -1.332 -4.594 6.615 1.00 95.44 164 CYS A C 1
ATOM 1256 O O . CYS A 1 164 ? -2.539 -4.402 6.767 1.00 95.44 164 CYS A O 1
ATOM 1258 N N . ALA A 1 165 ? -0.765 -5.788 6.801 1.00 93.00 165 ALA A N 1
ATOM 1259 C CA . ALA A 1 165 ? -1.527 -6.990 7.119 1.00 93.00 165 ALA A CA 1
ATOM 1260 C C . ALA A 1 165 ? -2.273 -6.871 8.459 1.00 93.00 165 ALA A C 1
ATOM 1262 O O . ALA A 1 165 ? -3.447 -7.215 8.541 1.00 93.00 165 ALA A O 1
ATOM 1263 N N . ALA A 1 166 ? -1.634 -6.315 9.492 1.00 93.19 166 ALA A N 1
ATOM 1264 C CA . ALA A 1 166 ? -2.230 -6.191 10.824 1.00 93.19 166 ALA A CA 1
ATOM 1265 C C . ALA A 1 166 ? -3.437 -5.234 10.891 1.00 93.19 166 ALA A C 1
ATOM 1267 O O . ALA A 1 166 ? -4.234 -5.306 11.824 1.00 93.19 166 ALA A O 1
ATOM 1268 N N . ARG A 1 167 ? -3.580 -4.317 9.928 1.00 91.00 167 ARG A N 1
ATOM 1269 C CA . ARG A 1 167 ? -4.632 -3.284 9.933 1.00 91.00 167 ARG A CA 1
ATOM 1270 C C . ARG A 1 167 ? -5.945 -3.723 9.311 1.00 91.00 167 ARG A C 1
ATOM 1272 O O . ARG A 1 167 ? -6.954 -3.037 9.484 1.00 91.00 167 ARG A O 1
ATOM 1279 N N . CYS A 1 168 ? -5.939 -4.807 8.552 1.00 90.25 168 CYS A N 1
ATOM 1280 C CA . CYS A 1 168 ? -7.087 -5.247 7.778 1.00 90.25 168 CYS A CA 1
ATOM 1281 C C . CYS A 1 168 ? -7.522 -6.633 8.249 1.00 90.25 168 CYS A C 1
ATOM 1283 O O . CYS A 1 168 ? -6.703 -7.535 8.371 1.00 90.25 168 CYS A O 1
ATOM 1285 N N . ALA A 1 169 ? -8.824 -6.818 8.479 1.00 85.50 169 ALA A N 1
ATOM 1286 C CA . ALA A 1 169 ? -9.380 -8.157 8.699 1.00 85.50 169 ALA A CA 1
ATOM 1287 C C . ALA A 1 169 ? -9.452 -8.954 7.383 1.00 85.50 169 ALA A C 1
ATOM 1289 O O . ALA A 1 169 ? -9.371 -10.178 7.369 1.00 85.50 169 ALA A O 1
ATOM 1290 N N . SER A 1 170 ? -9.598 -8.242 6.263 1.00 89.00 170 SER A N 1
ATOM 1291 C CA . SER A 1 170 ? -9.539 -8.789 4.909 1.00 89.00 170 SER A CA 1
ATOM 1292 C C . SER A 1 170 ? -8.092 -8.935 4.416 1.00 89.00 170 SER A C 1
ATOM 1294 O O . SER A 1 170 ? -7.258 -8.108 4.793 1.00 89.00 170 SER A O 1
ATOM 1296 N N . PRO A 1 171 ? -7.807 -9.855 3.475 1.00 92.88 171 PRO A N 1
ATOM 1297 C CA . PRO A 1 171 ? -6.486 -9.984 2.866 1.00 92.88 171 PRO A CA 1
ATOM 1298 C C . PRO A 1 171 ? -5.991 -8.659 2.272 1.00 92.88 171 PRO A C 1
ATOM 1300 O O . PRO A 1 171 ? -6.668 -8.038 1.445 1.00 92.88 171 PRO A O 1
ATOM 1303 N N . ALA A 1 172 ? -4.799 -8.240 2.685 1.00 95.25 172 ALA A N 1
ATOM 1304 C CA . ALA A 1 172 ? -4.138 -7.032 2.215 1.00 95.25 172 ALA A CA 1
ATOM 1305 C C . ALA A 1 172 ? -2.680 -7.329 1.854 1.00 95.25 172 ALA A C 1
ATOM 1307 O O . ALA A 1 172 ? -2.082 -8.277 2.363 1.00 95.25 172 ALA A O 1
ATOM 1308 N N . ARG A 1 173 ? -2.119 -6.528 0.950 1.00 96.19 173 ARG A N 1
ATOM 1309 C CA . ARG A 1 173 ? -0.748 -6.673 0.461 1.00 96.19 173 ARG A CA 1
ATOM 1310 C C . ARG A 1 173 ? -0.082 -5.313 0.331 1.00 96.19 173 ARG A C 1
ATOM 1312 O O . ARG A 1 173 ? -0.725 -4.328 -0.033 1.00 96.19 173 ARG A O 1
ATOM 1319 N N . LEU A 1 174 ? 1.219 -5.274 0.601 1.00 97.19 174 LEU A N 1
ATOM 1320 C CA . LEU A 1 174 ? 2.025 -4.085 0.381 1.00 97.19 174 LEU A CA 1
ATOM 1321 C C . LEU A 1 174 ? 2.343 -3.910 -1.107 1.00 97.19 174 LEU A C 1
ATOM 1323 O O . LEU A 1 174 ? 2.875 -4.814 -1.748 1.00 97.19 174 LEU A O 1
ATOM 1327 N N . PHE A 1 175 ? 2.079 -2.715 -1.616 1.00 97.31 175 PHE A N 1
ATOM 1328 C CA . PHE A 1 175 ? 2.542 -2.237 -2.910 1.00 97.31 175 PHE A CA 1
ATOM 1329 C C . PHE A 1 175 ? 3.428 -1.017 -2.709 1.00 97.31 175 PHE A C 1
ATOM 1331 O O . PHE A 1 175 ? 3.233 -0.234 -1.779 1.00 97.31 175 PHE A O 1
ATOM 1338 N N . VAL A 1 176 ? 4.412 -0.832 -3.578 1.00 95.94 176 VAL A N 1
ATOM 1339 C CA . VAL A 1 176 ? 5.377 0.257 -3.450 1.00 95.94 176 VAL A CA 1
ATOM 1340 C C . VAL A 1 176 ? 5.653 0.893 -4.805 1.00 95.94 176 VAL A C 1
ATOM 1342 O O . VAL A 1 176 ? 5.576 0.243 -5.851 1.00 95.94 176 VAL A O 1
ATOM 1345 N N . PHE A 1 177 ? 5.986 2.179 -4.791 1.00 93.75 177 PHE A N 1
ATOM 1346 C CA . PHE A 1 177 ? 6.410 2.905 -5.984 1.00 93.75 177 PHE A CA 1
ATOM 1347 C C . PHE A 1 177 ? 7.488 3.952 -5.651 1.00 93.75 177 PHE A C 1
ATOM 1349 O O . PHE A 1 177 ? 7.604 4.375 -4.492 1.00 93.75 177 PHE A O 1
ATOM 1356 N N . PRO A 1 178 ? 8.306 4.371 -6.637 1.00 90.88 178 PRO A N 1
ATOM 1357 C CA . PRO A 1 178 ? 9.390 5.326 -6.414 1.00 90.88 178 PRO A CA 1
ATOM 1358 C C . PRO A 1 178 ? 8.907 6.704 -5.943 1.00 90.88 178 PRO A C 1
ATOM 1360 O O . PRO A 1 178 ? 7.898 7.227 -6.412 1.00 90.88 178 PRO A O 1
ATOM 1363 N N . ASN A 1 179 ? 9.673 7.328 -5.054 1.00 89.00 179 ASN A N 1
ATOM 1364 C CA . ASN A 1 179 ? 9.466 8.689 -4.578 1.00 89.00 179 ASN A CA 1
ATOM 1365 C C . ASN A 1 179 ? 10.769 9.503 -4.717 1.00 89.00 179 ASN A C 1
ATOM 1367 O O . ASN A 1 179 ? 11.772 9.146 -4.083 1.00 89.00 179 ASN A O 1
ATOM 1371 N N . PRO A 1 180 ? 10.778 10.605 -5.491 1.00 88.19 180 PRO A N 1
ATOM 1372 C CA . PRO A 1 180 ? 9.642 11.249 -6.170 1.00 88.19 180 PRO A CA 1
ATOM 1373 C C . PRO A 1 180 ? 9.244 10.587 -7.506 1.00 88.19 180 PRO A C 1
ATOM 1375 O O . PRO A 1 180 ? 9.935 9.705 -8.009 1.00 88.19 180 PRO A O 1
ATOM 1378 N N . GLY A 1 181 ? 8.136 11.054 -8.095 1.00 83.44 181 GLY A N 1
ATOM 1379 C CA . GLY A 1 181 ? 7.770 10.797 -9.496 1.00 83.44 181 GLY A CA 1
ATOM 1380 C C . GLY A 1 181 ? 6.945 9.537 -9.777 1.00 83.44 181 GLY A C 1
A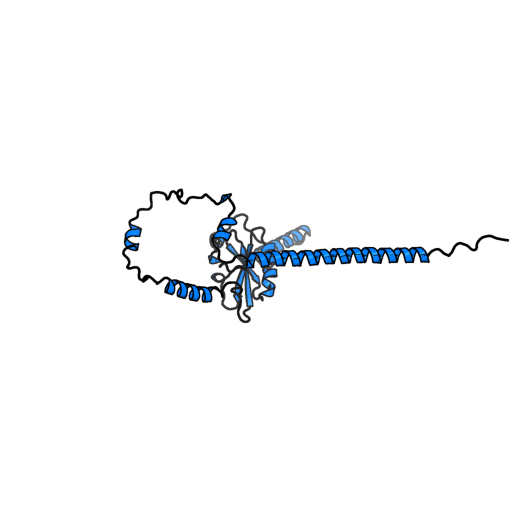TOM 1381 O O . GLY A 1 181 ? 6.501 9.363 -10.906 1.00 83.44 181 GLY A O 1
ATOM 1382 N N . GLY A 1 182 ? 6.709 8.670 -8.790 1.00 85.56 182 GLY A N 1
ATOM 1383 C CA . GLY A 1 182 ? 5.791 7.543 -8.949 1.00 85.56 182 GLY A CA 1
ATOM 1384 C C . GLY A 1 182 ? 4.340 7.894 -8.604 1.00 85.56 182 GLY A C 1
ATOM 1385 O O . GLY A 1 182 ? 4.062 8.810 -7.825 1.00 85.56 182 GLY A O 1
ATOM 1386 N N . THR A 1 183 ? 3.415 7.131 -9.180 1.00 91.38 183 THR A N 1
ATOM 1387 C CA . THR A 1 183 ? 1.970 7.214 -8.939 1.00 91.38 183 THR A CA 1
ATOM 1388 C C . THR A 1 183 ? 1.429 5.844 -8.514 1.00 91.38 183 THR A C 1
ATOM 1390 O O . THR A 1 183 ? 2.098 4.829 -8.737 1.00 91.38 183 THR A O 1
ATOM 1393 N N . PRO A 1 184 ? 0.215 5.775 -7.934 1.00 91.19 184 PRO A N 1
ATOM 1394 C CA . PRO A 1 184 ? -0.428 4.500 -7.614 1.00 91.19 184 PRO A CA 1
ATOM 1395 C C . PRO A 1 184 ? -0.585 3.548 -8.811 1.00 91.19 184 PRO A C 1
ATOM 1397 O O . PRO A 1 184 ? -0.590 2.342 -8.616 1.00 91.19 184 PRO A O 1
ATOM 1400 N N . ASP A 1 185 ? -0.654 4.043 -10.050 1.00 93.12 185 ASP A N 1
ATOM 1401 C CA . ASP A 1 185 ? -0.743 3.189 -11.248 1.00 93.12 185 ASP A CA 1
ATOM 1402 C C . ASP A 1 185 ? 0.531 2.371 -11.507 1.00 93.12 185 ASP A C 1
ATOM 1404 O O . ASP A 1 185 ? 0.479 1.293 -12.093 1.00 93.12 185 ASP A O 1
ATOM 1408 N N . LEU A 1 186 ? 1.680 2.875 -11.049 1.00 91.12 186 LEU A N 1
ATOM 1409 C CA . LEU A 1 186 ? 2.993 2.256 -11.243 1.00 91.12 186 LEU A CA 1
ATOM 1410 C C . LEU A 1 186 ? 3.395 1.337 -10.086 1.00 91.12 186 LEU A C 1
ATOM 1412 O O . LEU A 1 186 ? 4.509 0.808 -10.078 1.00 91.12 186 LEU A O 1
ATOM 1416 N N . MET A 1 187 ? 2.537 1.187 -9.077 1.00 94.69 187 MET A N 1
ATOM 1417 C CA . MET A 1 187 ? 2.905 0.450 -7.880 1.00 94.69 187 MET A CA 1
ATOM 1418 C C . MET A 1 187 ? 2.956 -1.053 -8.133 1.00 94.69 187 MET A C 1
ATOM 1420 O O . MET A 1 187 ? 2.119 -1.624 -8.839 1.00 94.69 187 MET A O 1
ATOM 1424 N N . ARG A 1 188 ? 3.954 -1.690 -7.527 1.00 95.62 188 ARG A N 1
ATOM 1425 C CA . ARG A 1 188 ? 4.192 -3.131 -7.615 1.00 95.62 188 ARG A CA 1
ATOM 1426 C C . ARG A 1 188 ? 4.289 -3.729 -6.227 1.00 95.62 188 ARG A C 1
ATOM 1428 O O . ARG A 1 188 ? 4.728 -3.051 -5.297 1.00 95.62 188 ARG A O 1
ATOM 1435 N N . ASP A 1 189 ? 3.859 -4.973 -6.083 1.00 94.81 189 ASP A N 1
ATOM 1436 C CA . ASP A 1 189 ? 4.071 -5.710 -4.844 1.00 94.81 189 ASP A CA 1
ATOM 1437 C C . ASP A 1 189 ? 5.526 -6.196 -4.717 1.00 94.81 189 ASP A C 1
ATOM 1439 O O . ASP A 1 189 ? 6.378 -5.973 -5.585 1.00 94.81 189 ASP A O 1
ATOM 1443 N N . ARG A 1 190 ? 5.824 -6.865 -3.601 1.00 89.69 190 ARG A N 1
ATOM 1444 C CA . ARG A 1 190 ? 7.138 -7.464 -3.328 1.00 89.69 190 ARG A CA 1
ATOM 1445 C C . ARG A 1 190 ? 7.502 -8.649 -4.224 1.00 89.69 190 ARG A C 1
ATOM 1447 O O . ARG A 1 190 ? 8.631 -9.123 -4.125 1.00 89.69 190 ARG A O 1
ATOM 1454 N N . SER A 1 191 ? 6.590 -9.089 -5.082 1.00 90.19 191 SER A N 1
ATOM 1455 C CA . SER A 1 191 ? 6.797 -10.116 -6.105 1.00 90.19 191 SER A CA 1
ATOM 1456 C C . SER A 1 191 ? 6.750 -9.543 -7.528 1.00 90.19 191 SER A C 1
ATOM 1458 O O . SER A 1 191 ? 6.935 -10.284 -8.485 1.00 90.19 191 SER A O 1
ATOM 1460 N N . GLY A 1 192 ? 6.550 -8.230 -7.678 1.00 90.44 192 GLY A N 1
ATOM 1461 C CA . GLY A 1 192 ? 6.661 -7.518 -8.948 1.00 90.44 192 GLY A CA 1
ATOM 1462 C C . GLY A 1 192 ? 5.349 -7.381 -9.682 1.00 90.44 192 GLY A C 1
ATOM 1463 O O . GLY A 1 192 ? 5.295 -6.705 -10.715 1.00 90.44 192 GLY A O 1
ATOM 1464 N N . HIS A 1 193 ? 4.270 -7.932 -9.130 1.00 94.31 193 HIS A N 1
ATOM 1465 C CA . HIS A 1 193 ? 2.952 -7.819 -9.722 1.00 94.31 193 HIS A CA 1
ATOM 1466 C C . HIS A 1 193 ? 2.485 -6.371 -9.652 1.00 94.31 193 HIS A C 1
ATOM 1468 O O . HIS A 1 193 ? 2.489 -5.741 -8.592 1.00 94.31 193 HIS A O 1
ATOM 1474 N N . ALA A 1 194 ? 2.077 -5.839 -10.801 1.00 96.06 194 ALA A N 1
ATOM 1475 C CA . ALA A 1 194 ? 1.519 -4.502 -10.887 1.00 96.06 194 ALA A CA 1
ATOM 1476 C C . ALA A 1 194 ? 0.148 -4.452 -10.207 1.00 96.06 194 ALA A C 1
ATOM 1478 O O . ALA A 1 194 ? -0.652 -5.379 -10.330 1.00 96.06 194 ALA A O 1
ATOM 1479 N N . TYR A 1 195 ? -0.165 -3.334 -9.555 1.00 96.75 195 TYR A N 1
ATOM 1480 C CA . TYR A 1 195 ? -1.495 -3.123 -8.984 1.00 96.75 195 TYR A CA 1
ATOM 1481 C C . TYR A 1 195 ? -2.605 -3.234 -10.029 1.00 96.75 195 TYR A C 1
ATOM 1483 O O . TYR A 1 195 ? -3.632 -3.849 -9.765 1.00 96.75 195 TYR A O 1
ATOM 1491 N N . LEU A 1 196 ? -2.370 -2.703 -11.231 1.00 96.56 196 LEU A N 1
ATOM 1492 C CA . LEU A 1 196 ? -3.324 -2.756 -12.340 1.00 96.56 196 LEU A CA 1
ATOM 1493 C C . LEU A 1 196 ? -3.625 -4.182 -12.824 1.00 96.56 196 LEU A C 1
ATOM 1495 O O . LEU A 1 196 ? -4.631 -4.386 -13.493 1.00 96.56 196 LEU A O 1
ATOM 1499 N N . ALA A 1 197 ? -2.780 -5.163 -12.487 1.00 96.38 197 ALA A N 1
ATOM 1500 C CA . ALA A 1 197 ? -3.028 -6.567 -12.802 1.00 96.38 197 ALA A CA 1
ATOM 1501 C C . ALA A 1 197 ? -4.005 -7.235 -11.817 1.00 96.38 197 ALA A C 1
ATOM 1503 O O . ALA A 1 197 ? -4.461 -8.349 -12.071 1.00 96.38 197 ALA A O 1
ATOM 1504 N N . LEU A 1 198 ? -4.344 -6.588 -10.693 1.00 95.88 198 LEU A N 1
ATOM 1505 C CA . LEU A 1 198 ? -5.363 -7.110 -9.788 1.00 95.88 198 LEU A CA 1
ATOM 1506 C C . LEU A 1 198 ? -6.748 -7.005 -10.446 1.00 95.88 198 LEU A C 1
ATOM 1508 O O . LEU A 1 198 ? -7.128 -5.918 -10.882 1.00 95.88 198 LEU A O 1
ATOM 1512 N N . PRO A 1 199 ? -7.578 -8.065 -10.407 1.00 95.19 199 PRO A N 1
ATOM 1513 C CA . PRO A 1 199 ? -8.958 -7.989 -10.895 1.00 95.19 199 PRO A CA 1
ATOM 1514 C C . PRO A 1 199 ? -9.793 -6.966 -10.108 1.00 95.19 199 PRO A C 1
ATOM 1516 O O . PRO A 1 199 ? -10.795 -6.448 -10.600 1.00 95.19 199 PRO A O 1
ATOM 1519 N N . THR A 1 200 ? -9.368 -6.665 -8.879 1.00 95.31 200 THR A N 1
ATOM 1520 C CA . THR A 1 200 ? -10.000 -5.712 -7.968 1.00 95.31 200 THR A CA 1
ATOM 1521 C C . THR A 1 200 ? -9.433 -4.299 -8.049 1.00 95.31 200 THR A C 1
ATOM 1523 O O . THR A 1 200 ? -9.931 -3.419 -7.349 1.00 95.31 200 THR A O 1
ATOM 1526 N N . ALA A 1 201 ? -8.450 -4.032 -8.917 1.00 96.38 201 ALA A N 1
ATOM 1527 C CA . ALA A 1 201 ? -7.861 -2.705 -9.070 1.00 96.38 201 ALA A CA 1
ATOM 1528 C C . ALA A 1 201 ? -8.943 -1.632 -9.281 1.00 96.38 201 ALA A C 1
ATOM 1530 O O . ALA A 1 201 ? -9.827 -1.756 -10.130 1.00 96.38 201 ALA A O 1
ATOM 1531 N N . TYR A 1 202 ? -8.882 -0.572 -8.475 1.00 95.44 202 TYR A N 1
ATOM 1532 C CA . TYR A 1 202 ? -9.813 0.556 -8.479 1.00 95.44 202 TYR A CA 1
ATOM 1533 C C . TYR A 1 202 ? -11.306 0.233 -8.284 1.00 95.44 202 TYR A C 1
ATOM 1535 O O . TYR A 1 202 ? -12.126 1.145 -8.427 1.00 95.44 202 TYR A O 1
ATOM 1543 N N . GLN A 1 203 ? -11.700 -0.992 -7.911 1.00 94.50 203 GLN A N 1
ATOM 1544 C CA . GLN A 1 203 ? -13.119 -1.322 -7.712 1.00 94.50 203 GLN A CA 1
ATOM 1545 C C . GLN A 1 203 ? -13.763 -0.475 -6.607 1.00 94.50 203 GLN A C 1
ATOM 1547 O O . GLN A 1 203 ? -14.891 -0.014 -6.782 1.00 94.50 203 GLN A O 1
ATOM 1552 N N . PHE A 1 204 ? -13.015 -0.157 -5.546 1.00 92.88 204 PHE A N 1
ATOM 1553 C CA . PHE A 1 204 ? -13.446 0.725 -4.454 1.00 92.88 204 PHE A CA 1
ATOM 1554 C C . PHE A 1 204 ? -13.958 2.106 -4.905 1.00 92.88 204 PHE A C 1
ATOM 1556 O O . PHE A 1 204 ? -14.695 2.764 -4.175 1.00 92.88 204 PHE A O 1
ATOM 1563 N N . ARG A 1 205 ? -13.579 2.572 -6.106 1.00 92.62 205 ARG A N 1
ATOM 1564 C CA . ARG A 1 205 ? -14.066 3.845 -6.664 1.00 92.62 205 ARG A CA 1
ATOM 1565 C C . ARG A 1 205 ? -15.523 3.770 -7.124 1.00 92.62 205 ARG A C 1
ATOM 1567 O O . ARG A 1 205 ? -16.165 4.805 -7.251 1.00 92.62 205 ARG A O 1
ATOM 1574 N N . LYS A 1 206 ? -16.028 2.568 -7.411 1.00 92.19 206 LYS A N 1
ATOM 1575 C CA . LYS A 1 206 ? -17.397 2.327 -7.891 1.00 92.19 206 LYS A CA 1
ATOM 1576 C C . LYS A 1 206 ? -18.372 2.006 -6.756 1.00 92.19 206 LYS A C 1
ATOM 1578 O O . LYS A 1 206 ? -19.576 2.116 -6.952 1.00 92.19 206 LYS A O 1
ATOM 1583 N N . GLY A 1 207 ? -17.866 1.614 -5.590 1.00 86.94 207 GLY A N 1
ATOM 1584 C CA . GLY A 1 207 ? -18.672 1.278 -4.421 1.00 86.94 207 GLY A CA 1
ATOM 1585 C C . GLY A 1 207 ? -17.863 0.530 -3.366 1.00 86.94 207 GLY A C 1
ATOM 1586 O O . GLY A 1 207 ? -16.713 0.160 -3.597 1.00 86.94 207 GLY A O 1
ATOM 1587 N N . SER A 1 208 ? -18.469 0.309 -2.200 1.00 83.44 208 SER A N 1
ATOM 1588 C CA . SER A 1 208 ? -17.884 -0.492 -1.125 1.00 83.44 208 SER A CA 1
ATOM 1589 C C . SER A 1 208 ? -18.324 -1.955 -1.221 1.00 83.44 208 SER A C 1
ATOM 1591 O O . SER A 1 208 ? -19.488 -2.258 -1.478 1.00 83.44 208 SER A O 1
ATOM 1593 N N . VAL A 1 209 ? -17.389 -2.875 -0.979 1.00 86.75 209 VAL A N 1
ATOM 1594 C CA . VAL A 1 209 ? -17.684 -4.308 -0.838 1.00 86.75 209 VAL A CA 1
ATOM 1595 C C . VAL A 1 209 ? -17.939 -4.616 0.640 1.00 86.75 209 VAL A C 1
ATOM 1597 O O . VAL A 1 209 ? -17.163 -4.218 1.512 1.00 86.75 209 VAL A O 1
ATOM 1600 N N . ALA A 1 210 ? -19.037 -5.309 0.949 1.00 85.81 210 ALA A N 1
ATOM 1601 C CA . ALA A 1 210 ? -19.365 -5.685 2.324 1.00 85.81 210 ALA A CA 1
ATOM 1602 C C . ALA A 1 210 ? -18.302 -6.633 2.910 1.00 85.81 210 ALA A C 1
ATOM 1604 O O . ALA A 1 210 ? -17.791 -7.511 2.221 1.00 85.81 210 ALA A O 1
ATOM 1605 N N . GLY A 1 211 ? -17.945 -6.447 4.184 1.00 82.50 211 GLY A N 1
ATOM 1606 C CA . GLY A 1 211 ? -16.906 -7.250 4.851 1.00 82.50 211 GLY A CA 1
ATOM 1607 C C . GLY A 1 211 ? -15.466 -6.899 4.452 1.00 82.50 211 GLY A C 1
ATOM 1608 O O . GLY A 1 211 ? -14.519 -7.368 5.077 1.00 82.50 211 GLY A O 1
ATOM 1609 N N . CYS A 1 212 ? -15.281 -6.014 3.473 1.00 86.81 212 CYS A N 1
ATOM 1610 C CA . CYS A 1 212 ? -13.997 -5.422 3.149 1.00 86.81 212 CYS A CA 1
ATOM 1611 C C . CYS A 1 212 ? -13.824 -4.141 3.968 1.00 86.81 212 CYS A C 1
ATOM 1613 O O . CYS A 1 212 ? -14.296 -3.070 3.577 1.00 86.81 212 CYS A O 1
ATOM 1615 N N . SER A 1 213 ? -13.097 -4.202 5.089 1.00 83.88 213 SER A N 1
ATOM 1616 C CA . SER A 1 213 ? -12.720 -3.024 5.896 1.00 83.88 213 SER A CA 1
ATOM 1617 C C . SER A 1 213 ? -11.307 -3.144 6.487 1.00 83.88 213 SER A C 1
ATOM 1619 O O . SER A 1 213 ? -10.788 -4.239 6.702 1.00 83.88 213 SER A O 1
ATOM 1621 N N . CYS A 1 214 ? -10.670 -1.992 6.706 1.00 87.12 214 CYS A N 1
ATOM 1622 C CA . CYS A 1 214 ? -9.415 -1.857 7.446 1.00 87.12 214 CYS A CA 1
ATOM 1623 C C . CYS A 1 214 ? -9.591 -0.792 8.533 1.00 87.12 214 CYS A C 1
ATOM 1625 O O . CYS A 1 214 ? -10.480 0.060 8.442 1.00 87.12 214 CYS A O 1
ATOM 1627 N N . GLN A 1 215 ? -8.749 -0.833 9.561 1.00 84.12 215 GLN A N 1
ATOM 1628 C CA . GLN A 1 215 ? -8.741 0.174 10.613 1.00 84.12 215 GLN A CA 1
ATOM 1629 C C . GLN A 1 215 ? -8.265 1.522 10.060 1.00 84.12 215 GLN A C 1
ATOM 1631 O O . GLN A 1 215 ? -7.188 1.619 9.472 1.00 84.12 215 GLN A O 1
ATOM 1636 N N . ALA A 1 216 ? -9.079 2.559 10.265 1.00 74.38 216 ALA A N 1
ATOM 1637 C CA . ALA A 1 216 ? -8.735 3.929 9.894 1.00 74.38 216 ALA A CA 1
ATOM 1638 C C . ALA A 1 216 ? -7.558 4.448 10.735 1.00 74.38 216 ALA A C 1
ATOM 1640 O O . ALA A 1 216 ? -7.462 4.145 11.928 1.00 74.38 216 ALA A O 1
ATOM 1641 N N . GLN A 1 217 ? -6.697 5.262 10.129 1.00 74.81 217 GLN A N 1
ATOM 1642 C CA . GLN A 1 217 ? -5.590 5.908 10.840 1.00 74.81 217 GLN A CA 1
ATOM 1643 C C . GLN A 1 217 ? -6.124 6.897 11.886 1.00 74.81 217 GLN A C 1
ATOM 1645 O O . GLN A 1 217 ? -7.147 7.535 11.633 1.00 74.81 217 GLN A O 1
ATOM 1650 N N . PRO A 1 218 ? -5.420 7.132 13.010 1.00 75.25 218 PRO A N 1
ATOM 1651 C CA . PRO A 1 218 ? -5.896 8.027 14.071 1.00 75.25 218 PRO A CA 1
ATOM 1652 C C . PRO A 1 218 ? -6.285 9.442 13.611 1.00 75.25 218 PRO A C 1
ATOM 1654 O O . PRO A 1 218 ? -7.181 10.055 14.186 1.00 75.25 218 PRO A O 1
ATOM 1657 N N . TRP A 1 219 ? -5.632 9.963 12.568 1.00 76.94 219 TRP A N 1
ATOM 1658 C CA . TRP A 1 219 ? -5.878 11.303 12.023 1.00 76.94 219 TRP A CA 1
ATOM 1659 C C . TRP A 1 219 ? -6.929 11.352 10.903 1.00 76.94 219 TRP A C 1
ATOM 1661 O O . TRP A 1 219 ? -7.318 12.446 10.488 1.00 76.94 219 TRP A O 1
ATOM 1671 N N . GLU A 1 220 ? -7.391 10.208 10.394 1.00 78.94 220 GLU A N 1
ATOM 1672 C CA . GLU A 1 220 ? -8.478 10.163 9.412 1.00 78.94 220 GLU A CA 1
ATOM 1673 C C . GLU A 1 220 ? -9.798 10.583 10.063 1.00 78.94 220 GLU A C 1
ATOM 1675 O O . GLU A 1 220 ? -10.025 10.323 11.246 1.00 78.94 220 GLU A O 1
ATOM 1680 N N . SER A 1 221 ? -10.686 11.223 9.294 1.00 80.44 221 SER A N 1
ATOM 1681 C CA . SER A 1 221 ? -11.972 11.737 9.793 1.00 80.44 221 SER A CA 1
ATOM 1682 C C . SER A 1 221 ? -12.761 10.672 10.547 1.00 80.44 221 SER A C 1
ATOM 1684 O O . SER A 1 221 ? -13.114 10.892 11.695 1.00 80.44 221 SER A O 1
ATOM 1686 N N . ALA A 1 222 ? -12.900 9.472 9.979 1.00 78.56 222 ALA A N 1
ATOM 1687 C CA . ALA A 1 222 ? -13.600 8.366 10.628 1.00 78.56 222 ALA A CA 1
ATOM 1688 C C . ALA A 1 222 ? -12.999 7.980 11.994 1.00 78.56 222 ALA A C 1
ATOM 1690 O O . ALA A 1 222 ? -13.734 7.594 12.899 1.00 78.56 222 ALA A O 1
ATOM 1691 N N . SER A 1 223 ? -11.674 8.068 12.171 1.00 79.25 223 SER A N 1
ATOM 1692 C CA . SER A 1 223 ? -11.053 7.815 13.477 1.00 79.25 223 SER A CA 1
ATOM 1693 C C . SER A 1 223 ? -11.211 8.994 14.432 1.00 79.25 223 SER A C 1
ATOM 1695 O O . SER A 1 223 ? -11.465 8.781 15.617 1.00 79.25 223 SER A O 1
ATOM 1697 N N . ARG A 1 224 ? -11.108 10.228 13.928 1.00 83.06 224 ARG A N 1
ATOM 1698 C CA . ARG A 1 224 ? -11.339 11.454 14.704 1.00 83.06 224 ARG A CA 1
ATOM 1699 C C . ARG A 1 224 ? -12.779 11.547 15.197 1.00 83.06 224 ARG A C 1
ATOM 1701 O O . ARG A 1 224 ? -12.987 11.931 16.340 1.00 83.06 224 ARG A O 1
ATOM 1708 N N . ASP A 1 225 ? -13.745 11.149 14.378 1.00 86.88 225 ASP A N 1
ATOM 1709 C CA . ASP A 1 225 ? -15.166 11.142 14.717 1.00 86.88 225 ASP A CA 1
ATOM 1710 C C . ASP A 1 225 ? -15.466 10.093 15.785 1.00 86.88 225 ASP A C 1
ATOM 1712 O O . ASP A 1 225 ? -16.109 10.418 16.776 1.00 86.88 225 ASP A O 1
ATOM 1716 N N . ARG A 1 226 ? -14.922 8.870 15.669 1.00 81.25 226 ARG A N 1
ATOM 1717 C CA . ARG A 1 226 ? -15.014 7.871 16.752 1.00 81.25 226 ARG A CA 1
ATOM 1718 C C . ARG A 1 226 ? -14.417 8.393 18.055 1.00 81.25 226 ARG A C 1
ATOM 1720 O O . ARG A 1 226 ? -15.029 8.252 19.105 1.00 81.25 226 ARG A O 1
ATOM 1727 N N . HIS A 1 227 ? -13.243 9.022 17.989 1.00 86.00 227 HIS A N 1
ATOM 1728 C CA . HIS A 1 227 ? -12.603 9.561 19.186 1.00 86.00 227 HIS A CA 1
ATOM 1729 C C . HIS A 1 227 ? -13.394 10.726 19.790 1.00 86.00 227 HIS A C 1
ATOM 1731 O O . HIS A 1 227 ? -13.523 10.809 21.008 1.00 86.00 227 HIS A O 1
ATOM 1737 N N . ARG A 1 228 ? -13.987 11.577 18.942 1.00 92.69 228 ARG A N 1
ATOM 1738 C CA . ARG A 1 228 ? -14.930 12.611 19.365 1.00 92.69 228 ARG A CA 1
ATOM 1739 C C . ARG A 1 228 ? -16.114 11.977 20.080 1.00 92.69 228 ARG A C 1
ATOM 1741 O O . ARG A 1 228 ? -16.386 12.392 21.191 1.00 92.69 228 ARG A O 1
ATOM 1748 N N . LEU A 1 229 ? -16.767 10.973 19.493 1.00 91.50 229 LEU A N 1
ATOM 1749 C CA . LEU A 1 229 ? -17.909 10.286 20.106 1.00 91.50 229 LEU A CA 1
ATOM 1750 C C . LEU A 1 229 ? -17.563 9.728 21.490 1.00 91.50 229 LEU A C 1
ATOM 1752 O O . LEU A 1 229 ? -18.293 10.015 22.429 1.00 91.50 229 LEU A O 1
ATOM 1756 N N . TYR A 1 230 ? -16.415 9.063 21.649 1.00 92.00 230 TYR A N 1
ATOM 1757 C CA . TYR A 1 230 ? -15.962 8.606 22.968 1.00 92.00 230 TYR A CA 1
ATOM 1758 C C . TYR A 1 230 ? -15.798 9.753 23.970 1.00 92.00 230 TYR A C 1
ATOM 1760 O O . TYR A 1 230 ? -16.217 9.628 25.116 1.00 92.00 230 TYR A O 1
ATOM 1768 N N . ALA A 1 231 ? -15.244 10.892 23.546 1.00 92.75 231 ALA A N 1
ATOM 1769 C CA . ALA A 1 231 ? -15.121 12.062 24.412 1.00 92.75 231 ALA A CA 1
ATOM 1770 C C . ALA A 1 231 ? -16.489 12.658 24.805 1.00 92.75 231 ALA A C 1
ATOM 1772 O O . ALA A 1 231 ? -16.635 13.133 25.929 1.00 92.75 231 ALA A O 1
ATOM 1773 N N . LEU A 1 232 ? -17.487 12.623 23.908 1.00 93.81 232 LEU A N 1
ATOM 1774 C CA . LEU A 1 232 ? -18.858 13.063 24.213 1.00 93.81 232 LEU A CA 1
ATOM 1775 C C . LEU A 1 232 ? -19.574 12.077 25.153 1.00 93.81 232 LEU A C 1
ATOM 1777 O O . LEU A 1 232 ? -20.329 12.491 26.026 1.00 93.81 232 LEU A O 1
ATOM 1781 N N . GLU A 1 233 ? -19.350 10.774 24.984 1.00 94.62 233 GLU A N 1
ATOM 1782 C CA . GLU A 1 233 ? -19.894 9.733 25.865 1.00 94.62 233 GLU A CA 1
ATOM 1783 C C . GLU A 1 233 ? -19.300 9.843 27.273 1.00 94.62 233 GLU A C 1
ATOM 1785 O O . GLU A 1 233 ? -20.027 9.765 28.264 1.00 94.62 233 GLU A O 1
ATOM 1790 N N . GLU A 1 234 ? -17.995 10.100 27.371 1.00 94.44 234 GLU A N 1
ATOM 1791 C CA . GLU A 1 234 ? -17.313 10.342 28.640 1.00 94.44 234 GLU A CA 1
ATOM 1792 C C . GLU A 1 234 ? -17.787 11.644 29.300 1.00 94.44 234 GLU A C 1
ATOM 1794 O O . GLU A 1 234 ? -18.056 11.658 30.504 1.00 94.44 234 GLU A O 1
ATOM 1799 N N . SER A 1 235 ? -17.945 12.737 28.540 1.00 92.94 235 SER A N 1
ATOM 1800 C CA . SER A 1 235 ? -18.465 13.993 29.092 1.00 92.94 235 SER A CA 1
ATOM 1801 C C . SER A 1 235 ? -19.908 13.843 29.571 1.00 92.94 235 SER A C 1
ATOM 1803 O O . SER A 1 235 ? -20.223 14.309 30.667 1.00 92.94 235 SER A O 1
ATOM 1805 N N . ALA A 1 236 ? -20.749 13.119 28.828 1.00 93.12 236 ALA A N 1
ATOM 1806 C CA . ALA A 1 236 ? -22.108 12.786 29.239 1.00 93.12 236 ALA A CA 1
ATOM 1807 C C . ALA A 1 236 ? -22.129 11.930 30.517 1.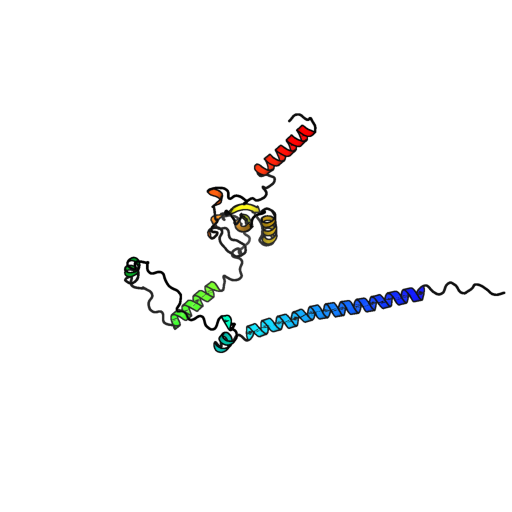00 93.12 236 ALA A C 1
ATOM 1809 O O . ALA A 1 236 ? -22.866 12.249 31.450 1.00 93.12 236 ALA A O 1
ATOM 1810 N N . ALA A 1 237 ? -21.286 10.894 30.606 1.00 93.44 237 ALA A N 1
ATOM 1811 C CA . ALA A 1 237 ? -21.170 10.044 31.794 1.00 93.44 237 ALA A CA 1
ATOM 1812 C C . ALA A 1 237 ? -20.666 10.816 33.026 1.00 93.44 237 ALA A C 1
ATOM 1814 O O . ALA A 1 237 ? -21.083 10.541 34.149 1.00 93.44 237 ALA A O 1
ATOM 1815 N N . ALA A 1 238 ? -19.805 11.812 32.817 1.00 94.31 238 ALA A N 1
ATOM 1816 C CA . ALA A 1 238 ? -19.294 12.694 33.861 1.00 94.31 238 ALA A CA 1
ATOM 1817 C C . ALA A 1 238 ? -20.229 13.877 34.193 1.00 94.31 238 ALA A C 1
ATOM 1819 O O . ALA A 1 238 ? -19.876 14.706 35.033 1.00 94.31 238 ALA A O 1
ATOM 1820 N N . GLY A 1 239 ? -21.387 14.004 33.530 1.00 92.12 239 GLY A N 1
ATOM 1821 C CA . GLY A 1 239 ? -22.310 15.132 33.708 1.00 92.12 239 GLY A CA 1
ATOM 1822 C C . GLY A 1 239 ? -21.734 16.488 33.275 1.00 92.12 239 GLY A C 1
ATOM 1823 O O . GLY A 1 239 ? -22.179 17.533 33.750 1.00 92.12 239 GLY A O 1
ATOM 1824 N N . ARG A 1 240 ? -20.718 16.491 32.406 1.00 85.81 240 ARG A N 1
ATOM 1825 C CA . ARG A 1 240 ? -20.077 17.701 31.880 1.00 85.81 240 ARG A CA 1
ATOM 1826 C C . ARG A 1 240 ? -20.843 18.193 30.646 1.00 85.81 240 ARG A C 1
ATOM 1828 O O . ARG A 1 240 ? -21.246 17.369 29.827 1.00 85.81 240 ARG A O 1
ATOM 1835 N N . PRO A 1 241 ? -21.025 19.514 30.474 1.00 75.50 241 PRO A N 1
ATOM 1836 C CA . PRO A 1 241 ? -21.616 20.047 29.253 1.00 75.50 241 PRO A CA 1
ATOM 1837 C C . PRO A 1 241 ? -20.734 19.705 28.043 1.00 75.50 241 PRO A C 1
ATOM 1839 O O . PRO A 1 241 ? -19.504 19.750 28.133 1.00 75.50 241 PRO A O 1
ATOM 1842 N N . VAL A 1 242 ? -21.403 19.324 26.952 1.00 67.94 242 VAL A N 1
ATOM 1843 C CA . VAL A 1 242 ? -20.840 18.843 25.681 1.00 67.94 242 VAL A CA 1
ATOM 1844 C C . VAL A 1 242 ? -20.581 19.998 24.721 1.00 67.94 242 VAL A C 1
ATOM 1846 O O . VAL A 1 242 ? -21.480 20.862 24.609 1.00 67.94 242 VAL A O 1
#